Protein 4S14 (pdb70)

Secondary structure (DSSP, 8-state):
--S-HHHHHHHHHHHHHHHHHT-SS-HHHHHHGGG-BPPHHHHHHHHTS-HHHHHHHHHHHHHHHHHHHHHHHHHSTTTTTS-HHHHHHHHHHHHHHHHHHHGGGSEETTTTEEEETTEEE-GGGGGGGS-HHHHHHHHHHHHHHHHT---HHHHHHHHHHHH--TTSTT-SSHHHHHHHHHHHHHHHHHHHHHTT-TTHHHHSPPHHHHHHHHHHHHHHHHHHHHHSHHHHHHTS-HHHHHHH-/-HHHHHHT-

CATH classification: 1.10.565.10

B-factor: mean 73.67, std 24.02, range [30.06, 193.32]

Solvent-accessible surface area: 12881 Å² total; per-residue (Å²): 185,227,68,56,91,100,123,29,59,116,20,5,121,28,0,7,106,8,3,119,92,4,20,69,76,129,53,105,32,6,77,152,46,95,106,53,78,22,44,149,133,62,16,36,32,23,35,188,63,33,60,127,57,0,18,60,77,26,3,80,74,40,7,85,14,0,78,86,0,5,61,0,0,60,120,5,46,28,0,70,122,8,31,100,58,0,3,38,25,0,1,84,48,0,1,9,11,0,14,3,0,21,38,13,28,18,10,15,35,133,66,146,10,15,43,20,63,39,62,1,2,19,63,92,0,17,124,12,16,42,4,56,100,7,16,36,30,22,8,86,2,0,61,51,2,22,57,28,140,34,46,59,43,3,3,0,1,17,0,0,29,16,0,0,17,4,141,23,117,56,25,122,75,91,185,82,0,78,102,23,28,122,68,1,73,61,0,3,88,53,20,0,65,108,60,156,66,99,61,4,65,98,117,36,26,99,110,25,83,7,158,52,3,21,61,36,15,47,89,55,6,80,76,2,63,138,101,39,66,116,31,14,121,87,31,7,16,86,6,5,80,50,13,15,82,112,53,4,75,130,58,17,60,74

Nearest PDB structures (foldseek):
  7kxf-assembly1_A  TM=9.986E-01  e=8.357E-31  Homo sapiens
  4ymq-assembly1_A  TM=9.980E-01  e=1.045E-30  Homo sapiens
  5ntw-assembly3_C  TM=9.956E-01  e=1.785E-30  Homo sapiens
  6g07-assembly3_C  TM=9.947E-01  e=1.493E-30  Homo sapiens
  8gxp-assembly1_A  TM=9.911E-01  e=1.493E-30  Homo sapiens

GO terms:
  GO:1990837 sequence-specific double-stranded DNA binding (F, IDA)
  GO:0000978 RNA polymerase II cis-regulatory region sequence-specific DNA binding (F, IDA)
  GO:0001227 DNA-binding transcription repressor activity, RNA polymerase II-specific (F, IDA)
  GO:0000122 negative regulation of transcription by RNA polymerase II (P, IDA)
  GO:0098531 ligand-modulated transcription factor activity (F, IDA)
  GO:0008142 oxysterol binding (F, IDA)
  GO:0005634 nucleus (C, IDA)
  GO:0036315 cellular response to sterol (P, IDA)
  GO:0005634 nucleus (C, EXP)
  GO:0005515 protein binding (F, IPI)
  GO:0004879 nuclear receptor activity (F, TAS)
  GO:0005654 nucleoplasm (C, TAS)
  GO:0016604 nuclear body (C, IDA)

InterPro domains:
  IPR000536 Nuclear hormone receptor, ligand-binding domain [PF00104] (321-486)
  IPR000536 Nuclear hormone receptor, ligand-binding domain [PS51843] (269-508)
  IPR000536 Nuclear hormone receptor, ligand-binding domain [SM00430] (322-476)
  IPR001628 Zinc finger, nuclear hormone receptor-type [PF00105] (30-98)
  IPR001628 Zinc finger, nuclear hormone receptor-type [PR00047] (31-47)
  IPR001628 Zinc finger, nuclear hormone receptor-type [PR00047] (47-62)
  IPR001628 Zinc finger, nuclear hormone receptor-type [PR00047] (80-88)
  IPR001628 Zinc finger, nuclear hormone receptor-type [PR00047] (88-96)
  IPR001628 Zinc finger, nuclear hormone receptor-type [PS00031] (31-57)
  IPR001628 Zinc finger, nuclear hormone receptor-type [PS51030] (28-103)
  IPR001628 Zinc finger, nuclear hormone receptor-type [SM00399] (28-99)
  IPR001723 Nuclear hormone receptor [PR00398] (92-102)
  IPR001723 Nuclear hormone receptor [PR00398] (323-344)
  IPR001723 Nuclear hormone receptor [PR00398] (344-360)
  IPR001723 Nuclear hormone receptor [PR00398] (410-425)
  IPR001723 Nuclear hormone receptor [PR00398] (464-481)
  IPR003079 Nuclear receptor ROR [PR01293] (255-276)
  IPR003079 Nuclear receptor ROR [PR01293] (279-292)
  IPR003079 Nuclear receptor ROR [PR01293] (300-317)
  IPR003079 Nuclear receptor ROR [PR01293] (375-392)

Radius of gyration: 18.63 Å; Cα contacts (8 Å, |Δi|>4): 263; chains: 2; bounding box: 53×48×39 Å

Structure (mmCIF, N/CA/C/O backbone):
data_4S14
#
_entry.id   4S14
#
_cell.length_a   158.179
_cell.length_b   158.179
_cell.length_c   129.801
_cell.angle_alpha   90.00
_cell.angle_beta   90.00
_cell.angle_gamma   120.00
#
_symmetry.space_group_name_H-M   'P 63 2 2'
#
loop_
_entity.id
_entity.type
_entity.pdbx_description
1 polymer 'Nuclear receptor ROR-gamma'
2 polymer 'Nuclear receptor-interacting protein 1'
3 non-polymer '(3beta,4alpha,5beta,14beta)-3-hydroxy-4-methylcholesta-8,24-diene-4-carboxylic acid'
#
loop_
_atom_site.group_PDB
_atom_site.id
_atom_site.type_symbol
_atom_site.label_atom_id
_atom_site.label_alt_id
_atom_site.label_comp_id
_atom_site.label_asym_id
_atom_site.label_entity_id
_atom_site.label_seq_id
_atom_site.pdbx_PDB_ins_code
_atom_site.Cartn_x
_atom_site.Cartn_y
_atom_site.Cartn_z
_atom_site.occupancy
_atom_site.B_iso_or_equiv
_atom_site.auth_seq_id
_atom_site.auth_comp_id
_atom_site.auth_asym_id
_atom_site.auth_atom_id
_atom_site.pdbx_PDB_model_num
ATOM 1 N N . PRO A 1 4 ? 78.953 -31.400 -30.025 1.00 118.44 263 PRO A N 1
ATOM 2 C CA . PRO A 1 4 ? 78.519 -31.409 -28.625 1.00 109.98 263 PRO A CA 1
ATOM 3 C C . PRO A 1 4 ? 79.084 -30.240 -27.824 1.00 103.52 263 PRO A C 1
ATOM 4 O O . PRO A 1 4 ? 80.236 -29.845 -28.013 1.00 61.38 263 PRO A O 1
ATOM 8 N N . TYR A 1 5 ? 78.258 -29.693 -26.938 1.00 128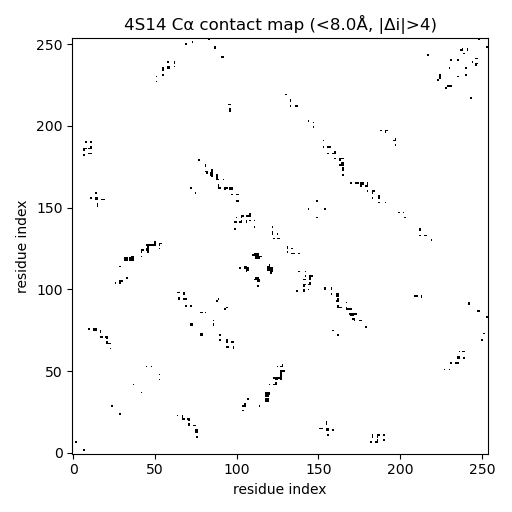.52 264 TYR A N 1
ATOM 9 C CA . TYR A 1 5 ? 78.659 -28.600 -26.065 1.00 129.66 264 TYR A CA 1
ATOM 10 C C . TYR A 1 5 ? 78.220 -28.951 -24.651 1.00 118.01 264 TYR A C 1
ATOM 11 O O . TYR A 1 5 ? 78.863 -28.576 -23.669 1.00 119.45 264 TYR A O 1
ATOM 20 N N . ALA A 1 6 ? 77.110 -29.675 -24.560 1.00 100.33 265 ALA A N 1
ATOM 21 C CA . ALA A 1 6 ? 76.644 -30.209 -23.289 1.00 98.15 265 ALA A CA 1
ATOM 22 C C . ALA A 1 6 ? 77.573 -31.333 -22.858 1.00 91.83 265 ALA A C 1
ATOM 23 O O . ALA A 1 6 ? 78.152 -32.025 -23.697 1.00 87.35 265 ALA A O 1
ATOM 25 N N . SER A 1 7 ? 77.716 -31.516 -21.551 1.00 74.58 266 SER A N 1
ATOM 26 C CA . SER A 1 7 ? 78.584 -32.564 -21.032 1.00 65.39 266 SER A CA 1
ATOM 27 C C . SER A 1 7 ? 77.971 -33.941 -21.232 1.00 37.59 266 SER A C 1
ATOM 28 O O . SER A 1 7 ? 76.981 -34.284 -20.587 1.00 65.63 266 SER A O 1
ATOM 31 N N . LEU A 1 8 ? 78.568 -34.724 -22.127 1.00 98.94 267 LEU A N 1
ATOM 32 C CA . LEU A 1 8 ? 78.110 -36.085 -22.390 1.00 35.98 267 LEU A CA 1
ATOM 33 C C . LEU A 1 8 ? 78.120 -36.925 -21.122 1.00 42.41 267 LEU A C 1
ATOM 34 O O . LEU A 1 8 ? 77.202 -37.706 -20.879 1.00 56.69 267 LEU A O 1
ATOM 39 N N . THR A 1 9 ? 79.163 -36.759 -20.317 1.00 52.30 268 THR A N 1
ATOM 40 C CA . THR A 1 9 ? 79.289 -37.504 -19.074 1.00 40.17 268 THR A CA 1
ATOM 41 C C . THR A 1 9 ? 78.130 -37.184 -18.139 1.00 40.20 268 THR A C 1
ATOM 42 O O . THR A 1 9 ? 77.650 -38.056 -17.419 1.00 63.16 268 THR A O 1
ATOM 46 N N . GLU A 1 10 ? 77.684 -35.931 -18.160 1.00 51.95 269 GLU A N 1
ATOM 47 C CA . GLU A 1 10 ? 76.568 -35.501 -17.325 1.00 55.81 269 GLU A CA 1
ATOM 48 C C . GLU A 1 10 ? 75.235 -36.062 -17.806 1.00 45.13 269 GLU A C 1
ATOM 49 O O . GLU A 1 10 ? 74.366 -36.386 -16.999 1.00 53.58 269 GLU A O 1
ATOM 55 N N . ILE A 1 11 ? 75.068 -36.169 -19.120 1.00 43.41 270 ILE A N 1
ATOM 56 C CA . ILE A 1 11 ? 73.794 -36.614 -19.677 1.00 48.15 270 ILE A CA 1
ATOM 57 C C . ILE A 1 11 ? 73.638 -38.136 -19.634 1.00 63.08 270 ILE A C 1
ATOM 58 O O . ILE A 1 11 ? 72.533 -38.637 -19.424 1.00 57.34 270 ILE A O 1
ATOM 63 N N . GLU A 1 12 ? 74.736 -38.869 -19.814 1.00 35.58 271 GLU A N 1
ATOM 64 C CA . GLU A 1 12 ? 74.679 -40.325 -19.718 1.00 44.48 271 GLU A CA 1
ATOM 65 C C . GLU A 1 12 ? 74.790 -40.766 -18.259 1.00 48.35 271 GLU A C 1
ATOM 66 O O . GLU A 1 12 ? 74.704 -41.953 -17.948 1.00 54.62 271 GLU A O 1
ATOM 72 N N . HIS A 1 13 ? 74.978 -39.795 -17.370 1.00 54.76 272 HIS A N 1
ATOM 73 C CA . HIS A 1 13 ? 74.863 -40.030 -15.939 1.00 65.18 272 HIS A CA 1
ATOM 74 C C . HIS A 1 13 ? 73.384 -39.995 -15.588 1.00 62.36 272 HIS A C 1
ATOM 75 O O . HIS A 1 13 ? 72.891 -40.852 -14.857 1.00 70.07 272 HIS A O 1
ATOM 82 N N . LEU A 1 14 ? 72.685 -38.993 -16.114 1.00 54.50 273 LEU A N 1
ATOM 83 C CA . LEU A 1 14 ? 71.254 -38.840 -15.873 1.00 53.32 273 LEU A CA 1
ATOM 84 C C . LEU A 1 14 ? 70.481 -40.054 -16.371 1.00 54.43 273 LEU A C 1
ATOM 85 O O . LEU A 1 14 ? 69.585 -40.550 -15.687 1.00 36.58 273 LEU A O 1
ATOM 90 N N . VAL A 1 15 ? 70.837 -40.526 -17.563 1.00 42.79 274 VAL A N 1
ATOM 91 C CA . VAL A 1 15 ? 70.219 -41.711 -18.145 1.00 37.70 274 VAL A CA 1
ATOM 92 C C . VAL A 1 15 ? 70.321 -42.899 -17.193 1.00 43.37 274 VAL A C 1
ATOM 93 O O . VAL A 1 15 ? 69.363 -43.652 -17.020 1.00 51.92 274 VAL A O 1
ATOM 97 N N . GLN A 1 16 ? 71.482 -43.048 -16.564 1.00 38.37 275 GLN A N 1
ATOM 98 C CA . GLN A 1 16 ? 71.702 -44.125 -15.607 1.00 52.77 275 GLN A CA 1
ATOM 99 C C . GLN A 1 16 ? 70.932 -43.885 -14.313 1.00 51.54 275 GLN A C 1
ATOM 100 O O . GLN A 1 16 ? 70.375 -44.816 -13.735 1.00 42.20 275 GLN A O 1
ATOM 106 N N . SER A 1 17 ? 70.910 -42.633 -13.864 1.00 39.50 276 SER A N 1
ATOM 107 C CA . SER A 1 17 ? 70.221 -42.262 -12.631 1.00 51.59 276 SER A CA 1
ATOM 108 C C . SER A 1 17 ? 68.723 -42.540 -12.719 1.00 55.03 276 SER A C 1
ATOM 109 O O . SER A 1 17 ? 68.129 -43.105 -11.801 1.00 66.39 276 SER A O 1
ATOM 112 N N . VAL A 1 18 ? 68.122 -42.144 -13.836 1.00 47.10 277 VAL A N 1
ATOM 113 C CA . VAL A 1 18 ? 66.695 -42.345 -14.052 1.00 50.25 277 VAL A CA 1
ATOM 114 C C . VAL A 1 18 ? 66.358 -43.826 -14.144 1.00 48.27 277 VAL A C 1
ATOM 115 O O . VAL A 1 18 ? 65.426 -44.299 -13.496 1.00 56.95 277 VAL A O 1
ATOM 119 N N . CYS A 1 19 ? 67.125 -44.554 -14.949 1.00 36.69 278 CYS A N 1
ATOM 120 C CA . CYS A 1 19 ? 66.898 -45.982 -15.128 1.00 61.38 278 CYS A CA 1
ATOM 121 C C . CYS A 1 19 ? 67.037 -46.754 -13.822 1.00 49.28 278 CYS A C 1
ATOM 122 O O . CYS A 1 19 ? 66.352 -47.752 -13.615 1.00 52.17 278 CYS A O 1
ATOM 125 N N . LYS A 1 20 ? 67.916 -46.285 -12.942 1.00 46.04 279 LYS A N 1
ATOM 126 C CA . LYS A 1 20 ? 68.122 -46.930 -11.650 1.00 44.51 279 LYS A CA 1
ATOM 127 C C . LYS A 1 20 ? 66.952 -46.641 -10.714 1.00 53.55 279 LYS A C 1
ATOM 128 O O . LYS A 1 20 ? 66.426 -47.548 -10.071 1.00 52.20 279 LYS A O 1
ATOM 134 N N . SER A 1 21 ? 66.548 -45.375 -10.652 1.00 59.69 280 SER A N 1
ATOM 135 C CA . SER A 1 21 ? 65.449 -44.956 -9.789 1.00 58.72 280 SER A CA 1
ATOM 136 C C . SER A 1 21 ? 64.153 -45.674 -10.144 1.00 52.25 280 SER A C 1
ATOM 137 O O . SER A 1 21 ? 63.320 -45.931 -9.279 1.00 76.06 280 SER A O 1
ATOM 140 N N . TYR A 1 22 ? 63.988 -45.998 -11.420 1.00 47.80 281 TYR A N 1
ATOM 141 C CA . TYR A 1 22 ? 62.839 -46.776 -11.854 1.00 49.63 281 TYR A CA 1
ATOM 142 C C . TYR A 1 22 ? 63.030 -48.242 -11.502 1.00 50.66 281 TYR A C 1
ATOM 143 O O . TYR A 1 22 ? 62.106 -48.903 -11.033 1.00 58.51 281 TYR A O 1
ATOM 152 N N . ARG A 1 23 ? 64.239 -48.737 -11.745 1.00 61.28 282 ARG A N 1
ATOM 153 C CA . ARG A 1 23 ? 64.589 -50.131 -11.503 1.00 63.64 282 ARG A CA 1
ATOM 154 C C . ARG A 1 23 ? 64.321 -50.523 -10.051 1.00 72.53 282 ARG A C 1
ATOM 155 O O . ARG A 1 23 ? 63.934 -51.657 -9.763 1.00 54.99 282 ARG A O 1
ATOM 163 N N . GLU A 1 24 ? 64.514 -49.568 -9.146 1.00 74.69 283 GLU A N 1
ATOM 164 C CA . GLU A 1 24 ? 64.312 -49.799 -7.722 1.00 66.40 283 GLU A CA 1
ATOM 165 C C . GLU A 1 24 ? 62.838 -49.688 -7.344 1.00 66.40 283 GLU A C 1
ATOM 166 O O . GLU A 1 24 ? 62.382 -50.327 -6.398 1.00 84.03 283 GLU A O 1
ATOM 172 N N . THR A 1 25 ? 62.098 -48.872 -8.088 1.00 55.43 284 THR A N 1
ATOM 173 C CA . THR A 1 25 ? 60.681 -48.663 -7.812 1.00 57.80 284 THR A CA 1
ATOM 174 C C . THR A 1 25 ? 59.809 -49.208 -8.937 1.00 61.45 284 THR A C 1
ATOM 175 O O . THR A 1 25 ? 58.784 -48.618 -9.275 1.00 61.11 284 THR A O 1
ATOM 179 N N . CYS A 1 26 ? 60.217 -50.337 -9.508 1.00 64.75 285 CYS A N 1
ATOM 180 C CA . CYS A 1 26 ? 59.503 -50.927 -10.634 1.00 55.45 285 CYS A CA 1
ATOM 181 C C . CYS A 1 26 ? 58.322 -51.774 -10.182 1.00 64.68 285 CYS A C 1
ATOM 182 O O . CYS A 1 26 ? 57.672 -52.419 -11.005 1.00 80.34 285 CYS A O 1
ATOM 185 N N . GLN A 1 27 ? 58.055 -51.766 -8.877 1.00 70.33 286 GLN A N 1
ATOM 186 C CA . GLN A 1 27 ? 57.000 -52.585 -8.278 1.00 63.39 286 GLN A CA 1
ATOM 187 C C . GLN A 1 27 ? 57.197 -54.066 -8.595 1.00 57.97 286 GLN A C 1
ATOM 188 O O . GLN A 1 27 ? 57.852 -54.786 -7.839 1.00 68.25 286 GLN A O 1
ATOM 194 N N . LEU A 1 28 ? 56.635 -54.517 -9.711 1.00 61.21 287 LEU A N 1
ATOM 195 C CA . LEU A 1 28 ? 56.851 -55.885 -10.163 1.00 70.95 287 LEU A CA 1
ATOM 196 C C . LEU A 1 28 ? 58.058 -55.967 -11.085 1.00 76.76 287 LEU A C 1
ATOM 197 O O . LEU A 1 28 ? 58.210 -55.149 -11.992 1.00 85.19 287 LEU A O 1
ATOM 202 N N . ARG A 1 29 ? 58.916 -56.956 -10.853 1.00 78.22 288 ARG A N 1
ATOM 203 C CA . ARG A 1 29 ? 60.035 -57.201 -11.753 1.00 84.18 288 ARG A CA 1
ATOM 204 C C . ARG A 1 29 ? 59.491 -57.848 -13.023 1.00 71.99 288 ARG A C 1
ATOM 205 O O . ARG A 1 29 ? 58.577 -58.670 -12.960 1.00 71.67 288 ARG A O 1
ATOM 213 N N . LEU A 1 30 ? 60.045 -57.472 -14.172 1.00 60.92 289 LEU A N 1
ATOM 214 C CA . LEU A 1 30 ? 59.451 -57.833 -15.459 1.00 52.18 289 LEU A CA 1
ATOM 215 C C . LEU A 1 30 ? 59.428 -59.332 -15.761 1.00 61.54 289 LEU A C 1
ATOM 216 O O . LEU A 1 30 ? 58.426 -59.844 -16.263 1.00 68.93 289 LEU A O 1
ATOM 221 N N . GLU A 1 31 ? 60.521 -60.031 -15.464 1.00 62.32 290 GLU A N 1
ATOM 222 C CA . GLU A 1 31 ? 60.601 -61.463 -15.744 1.00 80.03 290 GLU A CA 1
ATOM 223 C C . GLU A 1 31 ? 59.490 -62.225 -15.026 1.00 91.18 290 GLU A C 1
ATOM 224 O O . GLU A 1 31 ? 58.980 -63.224 -15.535 1.00 83.42 290 GLU A O 1
ATOM 230 N N . ASP A 1 32 ? 59.116 -61.740 -13.846 1.00 100.05 291 ASP A N 1
ATOM 231 C CA . ASP A 1 32 ? 58.035 -62.340 -13.077 1.00 93.14 291 ASP A CA 1
ATOM 232 C C . ASP A 1 32 ? 56.689 -61.983 -13.700 1.00 70.84 291 ASP A C 1
ATOM 233 O O . ASP A 1 32 ? 55.756 -62.785 -13.686 1.00 66.09 291 ASP A O 1
ATOM 238 N N . LEU A 1 33 ? 56.600 -60.774 -14.248 1.00 55.96 292 LEU A N 1
ATOM 239 C CA . LEU A 1 33 ? 55.382 -60.314 -14.908 1.00 62.79 292 LEU A CA 1
ATOM 240 C C . LEU A 1 33 ? 55.124 -61.078 -16.202 1.00 68.64 292 LEU A C 1
ATOM 241 O O . LEU A 1 33 ? 53.982 -61.207 -16.638 1.00 70.85 292 LEU A O 1
ATOM 246 N N . LEU A 1 34 ? 56.192 -61.587 -16.808 1.00 70.78 293 LEU A N 1
ATOM 247 C CA . LEU A 1 34 ? 56.095 -62.274 -18.090 1.00 73.44 293 LEU A CA 1
ATOM 248 C C . LEU A 1 34 ? 55.782 -63.759 -17.942 1.00 87.54 293 LEU A C 1
ATOM 249 O O . LEU A 1 34 ? 54.946 -64.296 -18.665 1.00 95.27 293 LEU A O 1
ATOM 254 N N . ARG A 1 35 ? 56.457 -64.418 -17.005 1.00 91.62 294 ARG A N 1
ATOM 255 C CA . ARG A 1 35 ? 56.302 -65.858 -16.818 1.00 98.59 294 ARG A CA 1
ATOM 256 C C . ARG A 1 35 ? 54.894 -66.245 -16.374 1.00 94.61 294 ARG A C 1
ATOM 257 O O . ARG A 1 35 ? 54.484 -67.397 -16.524 1.00 95.83 294 ARG A O 1
ATOM 265 N N . GLN A 1 36 ? 54.156 -65.282 -15.831 1.00 76.40 295 GLN A N 1
ATOM 266 C CA . GLN A 1 36 ? 52.804 -65.543 -15.357 1.00 87.96 295 GLN A CA 1
ATOM 267 C C . GLN A 1 36 ? 51.754 -65.220 -16.418 1.00 80.69 295 GLN A C 1
ATOM 268 O O . GLN A 1 36 ? 50.562 -65.159 -16.119 1.00 71.70 295 GLN A O 1
ATOM 274 N N . ARG A 1 37 ? 52.198 -65.021 -17.656 1.00 83.63 296 ARG A N 1
ATOM 275 C CA . ARG A 1 37 ? 51.286 -64.726 -18.760 1.00 80.79 296 ARG A CA 1
ATOM 276 C C . ARG A 1 37 ? 50.487 -65.953 -19.189 1.00 83.90 296 ARG A C 1
ATOM 277 O O . ARG A 1 37 ? 49.548 -65.849 -19.975 1.00 75.97 296 ARG A O 1
ATOM 285 N N . SER A 1 38 ? 50.868 -67.114 -18.666 1.00 82.32 297 SER A N 1
ATOM 286 C CA . SER A 1 38 ? 50.127 -68.346 -18.906 1.00 89.96 297 SER A CA 1
ATOM 287 C C . SER A 1 38 ? 49.291 -68.694 -17.680 1.00 95.90 297 SER A C 1
ATOM 288 O O . SER A 1 38 ? 48.930 -69.852 -17.462 1.00 95.16 297 SER A O 1
ATOM 291 N N . ASN A 1 39 ? 48.985 -67.672 -16.887 1.00 91.12 298 ASN A N 1
ATOM 292 C CA . ASN A 1 39 ? 48.224 -67.833 -15.656 1.00 85.79 298 ASN A CA 1
ATOM 293 C C . ASN A 1 39 ? 46.958 -66.980 -15.712 1.00 84.14 298 ASN A C 1
ATOM 294 O O . ASN A 1 39 ? 46.906 -65.889 -15.145 1.00 72.59 298 ASN A O 1
ATOM 299 N N . ILE A 1 40 ? 45.935 -67.492 -16.392 1.00 80.21 299 ILE A N 1
ATOM 300 C CA . ILE A 1 40 ? 44.749 -66.702 -16.715 1.00 70.99 299 ILE A CA 1
ATOM 301 C C . ILE A 1 40 ? 43.569 -67.005 -15.796 1.00 87.36 299 ILE A C 1
ATOM 302 O O . ILE A 1 40 ? 43.474 -68.099 -15.240 1.00 103.38 299 ILE A O 1
ATOM 307 N N . PHE A 1 41 ? 42.673 -66.034 -15.643 1.00 84.04 300 PHE A N 1
ATOM 308 C CA . PHE A 1 41 ? 41.439 -66.244 -14.899 1.00 81.52 300 PHE A CA 1
ATOM 309 C C . PHE A 1 41 ? 40.509 -67.159 -15.679 1.00 91.78 300 PHE A C 1
ATOM 310 O O . PHE A 1 41 ? 40.255 -66.930 -16.861 1.00 69.58 300 PHE A O 1
ATOM 318 N N . SER A 1 42 ? 40.002 -68.194 -15.016 1.00 99.40 301 SER A N 1
ATOM 319 C CA . SER A 1 42 ? 39.076 -69.124 -15.651 1.00 93.52 301 SER A CA 1
ATOM 320 C C . SER A 1 42 ? 37.755 -68.428 -15.943 1.00 95.63 301 SER A C 1
ATOM 321 O O . SER A 1 42 ? 37.470 -67.368 -15.386 1.00 72.87 301 SER A O 1
ATOM 324 N N . ARG A 1 43 ? 36.958 -69.024 -16.825 1.00 100.64 302 ARG A N 1
ATOM 325 C CA . ARG A 1 43 ? 35.651 -68.483 -17.176 1.00 99.79 302 ARG A CA 1
ATOM 326 C C . ARG A 1 43 ? 34.781 -68.324 -15.930 1.00 97.15 302 ARG A C 1
ATOM 327 O O . ARG A 1 43 ? 33.992 -67.384 -15.825 1.00 87.79 302 ARG A O 1
ATOM 335 N N . GLU A 1 44 ? 34.950 -69.239 -14.979 1.00 101.32 303 GLU A N 1
ATOM 336 C CA . GLU A 1 44 ? 34.217 -69.184 -13.720 1.00 97.79 303 GLU A CA 1
ATOM 337 C C . GLU A 1 44 ? 34.661 -67.992 -12.874 1.00 89.96 303 GLU A C 1
ATOM 338 O O . GLU A 1 44 ? 33.829 -67.229 -12.384 1.00 95.91 303 GLU A O 1
ATOM 344 N N . GLU A 1 45 ? 35.974 -67.844 -12.710 1.00 91.74 304 GLU A N 1
ATOM 345 C CA . GLU A 1 45 ? 36.550 -66.769 -11.904 1.00 97.49 304 GLU A CA 1
ATOM 346 C C . GLU A 1 45 ? 36.112 -65.386 -12.377 1.00 93.13 304 GLU A C 1
ATOM 347 O O . GLU A 1 45 ? 35.759 -64.529 -11.568 1.00 81.23 304 GLU A O 1
ATOM 353 N N . VAL A 1 46 ? 36.142 -65.181 -13.691 1.00 91.88 305 VAL A N 1
ATOM 354 C CA . VAL A 1 46 ? 35.772 -63.900 -14.288 1.00 87.57 305 VAL A CA 1
ATOM 355 C C . VAL A 1 46 ? 34.358 -63.482 -13.896 1.00 86.24 305 VAL A C 1
ATOM 356 O O . VAL A 1 46 ? 34.128 -62.337 -13.505 1.00 74.86 305 VAL A O 1
ATOM 360 N N . THR A 1 47 ? 33.420 -64.420 -13.993 1.00 94.10 306 THR A N 1
ATOM 361 C CA . THR A 1 47 ? 32.031 -64.161 -13.631 1.00 99.42 306 THR A CA 1
ATOM 362 C C . THR A 1 47 ? 31.928 -63.707 -12.180 1.00 95.89 306 THR A C 1
ATOM 363 O O . THR A 1 47 ? 31.121 -62.838 -11.849 1.00 90.33 306 THR A O 1
ATOM 367 N N . GLY A 1 48 ? 32.756 -64.295 -11.321 1.00 91.22 307 GLY A N 1
ATOM 368 C CA . GLY A 1 48 ? 32.793 -63.925 -9.919 1.00 94.68 307 GLY A CA 1
ATOM 369 C C . GLY A 1 48 ? 33.135 -62.461 -9.724 1.00 95.86 307 GLY A C 1
ATOM 370 O O . GLY A 1 48 ? 32.617 -61.811 -8.817 1.00 98.11 307 GLY A O 1
ATOM 371 N N . TYR A 1 49 ? 34.004 -61.941 -10.585 1.00 67.47 308 TYR A N 1
ATOM 372 C CA . TYR A 1 49 ? 34.414 -60.546 -10.504 1.00 88.93 308 TYR A CA 1
ATOM 373 C C . TYR A 1 49 ? 33.303 -59.598 -10.939 1.00 96.90 308 TYR A C 1
ATOM 374 O O . TYR A 1 49 ? 33.041 -58.597 -10.275 1.00 113.10 308 TYR A O 1
ATOM 383 N N . GLN A 1 50 ? 32.654 -59.914 -12.056 1.00 77.29 309 GLN A N 1
ATOM 384 C CA . GLN A 1 50 ? 31.654 -59.016 -12.629 1.00 72.84 309 GLN A CA 1
ATOM 385 C C . GLN A 1 50 ? 30.304 -59.069 -11.919 1.00 78.69 309 GLN A C 1
ATOM 386 O O . GLN A 1 50 ? 29.423 -58.257 -12.201 1.00 71.57 309 GLN A O 1
ATOM 392 N N . ARG A 1 51 ? 30.142 -60.018 -11.001 1.00 82.23 310 ARG A N 1
ATOM 393 C CA . ARG A 1 51 ? 28.940 -60.056 -10.175 1.00 84.33 310 ARG A CA 1
ATOM 394 C C . ARG A 1 51 ? 29.226 -59.550 -8.767 1.00 78.87 310 ARG A C 1
ATOM 395 O O . ARG A 1 51 ? 28.386 -59.665 -7.874 1.00 73.48 310 ARG A O 1
ATOM 403 N N . LYS A 1 52 ? 30.420 -58.995 -8.574 1.00 85.62 311 LYS A N 1
ATOM 404 C CA . LYS A 1 52 ? 30.723 -58.268 -7.350 1.00 92.31 311 LYS A CA 1
ATOM 405 C C . LYS A 1 52 ? 29.991 -56.937 -7.408 1.00 105.45 311 LYS A C 1
ATOM 406 O O . LYS A 1 52 ? 29.540 -56.516 -8.475 1.00 69.25 311 LYS A O 1
ATOM 412 N N . SER A 1 53 ? 29.867 -56.275 -6.265 1.00 121.42 312 SER A N 1
ATOM 413 C CA . SER A 1 53 ? 29.147 -55.009 -6.203 1.00 69.21 312 SER A CA 1
ATOM 414 C C . SER A 1 53 ? 30.040 -53.845 -6.608 1.00 73.96 312 SER A C 1
ATOM 415 O O . SER A 1 53 ? 31.252 -53.878 -6.386 1.00 75.14 312 SER A O 1
ATOM 418 N N . MET A 1 54 ? 29.430 -52.822 -7.202 1.00 76.60 313 MET A N 1
ATOM 419 C CA . MET A 1 54 ? 30.148 -51.646 -7.683 1.00 66.39 313 MET A CA 1
ATOM 420 C C . MET A 1 54 ? 30.984 -51.000 -6.583 1.00 78.80 313 MET A C 1
ATOM 421 O O . MET A 1 54 ? 32.096 -50.532 -6.829 1.00 63.16 313 MET A O 1
ATOM 426 N N . TRP A 1 55 ? 30.448 -50.993 -5.368 1.00 78.03 314 TRP A N 1
ATOM 427 C CA . TRP A 1 55 ? 31.143 -50.387 -4.241 1.00 87.66 314 TRP A CA 1
ATOM 428 C C . TRP A 1 55 ? 32.239 -51.284 -3.675 1.00 94.44 314 TRP A C 1
ATOM 429 O O . TRP A 1 55 ? 33.007 -50.860 -2.812 1.00 95.98 314 TRP A O 1
ATOM 440 N N . GLU A 1 56 ? 32.305 -52.521 -4.156 1.00 64.03 315 GLU A N 1
ATOM 441 C CA . GLU A 1 56 ? 33.419 -53.395 -3.817 1.00 74.60 315 GLU A CA 1
ATOM 442 C C . GLU A 1 56 ? 34.504 -53.256 -4.874 1.00 68.00 315 GLU A C 1
ATOM 443 O O . GLU A 1 56 ? 35.667 -53.027 -4.549 1.00 59.55 315 GLU A O 1
ATOM 449 N N . MET A 1 57 ? 34.112 -53.389 -6.138 1.00 68.60 316 MET A N 1
ATOM 450 C CA . MET A 1 57 ? 35.057 -53.282 -7.244 1.00 66.25 316 MET A CA 1
ATOM 451 C C . MET A 1 57 ? 35.729 -51.914 -7.306 1.00 71.51 316 MET A C 1
ATOM 452 O O . MET A 1 57 ? 36.860 -51.798 -7.769 1.00 75.77 316 MET A O 1
ATOM 457 N N . TRP A 1 58 ? 35.037 -50.882 -6.838 1.00 58.82 317 TRP A N 1
ATOM 458 C CA . TRP A 1 58 ? 35.646 -49.564 -6.745 1.00 73.07 317 TRP A CA 1
ATOM 459 C C . TRP A 1 58 ? 36.619 -49.515 -5.575 1.00 73.28 317 TRP A C 1
ATOM 460 O O . TRP A 1 58 ? 37.764 -49.102 -5.735 1.00 55.64 317 TRP A O 1
ATOM 471 N N . GLU A 1 59 ? 36.161 -49.948 -4.404 1.00 75.81 318 GLU A N 1
ATOM 472 C CA . GLU A 1 59 ? 37.007 -49.992 -3.214 1.00 66.66 318 GLU A CA 1
ATOM 473 C C . GLU A 1 59 ? 38.204 -50.912 -3.430 1.00 82.92 318 GLU A C 1
ATOM 474 O O . GLU A 1 59 ? 39.300 -50.647 -2.935 1.00 97.97 318 GLU A O 1
ATOM 480 N N . ARG A 1 60 ? 37.989 -51.989 -4.179 1.00 56.74 319 ARG A N 1
ATOM 481 C CA . ARG A 1 60 ? 39.048 -52.944 -4.473 1.00 69.83 319 ARG A CA 1
ATOM 482 C C . ARG A 1 60 ? 40.125 -52.288 -5.327 1.00 63.29 319 ARG A C 1
ATOM 483 O O . ARG A 1 60 ? 41.288 -52.225 -4.932 1.00 71.03 319 ARG A O 1
ATOM 491 N N . CYS A 1 61 ? 39.723 -51.792 -6.494 1.00 56.07 320 CYS A N 1
ATOM 492 C CA . CYS A 1 61 ? 40.650 -51.179 -7.437 1.00 59.00 320 CYS A CA 1
ATOM 493 C C . CYS A 1 6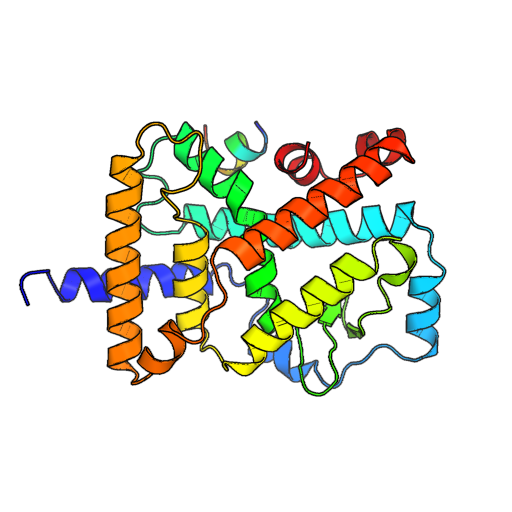1 ? 41.322 -49.929 -6.876 1.00 65.90 320 CYS A C 1
ATOM 494 O O . CYS A 1 61 ? 42.499 -49.686 -7.136 1.00 70.62 320 CYS A O 1
ATOM 497 N N . ALA A 1 62 ? 40.578 -49.141 -6.106 1.00 60.29 321 ALA A N 1
ATOM 498 C CA . ALA A 1 62 ? 41.117 -47.912 -5.530 1.00 54.95 321 ALA A CA 1
ATOM 499 C C . ALA A 1 62 ? 42.264 -48.200 -4.569 1.00 60.79 321 ALA A C 1
ATOM 500 O O . ALA A 1 62 ? 43.112 -47.340 -4.334 1.00 64.39 321 ALA A O 1
ATOM 502 N N . HIS A 1 63 ? 42.277 -49.404 -4.007 1.00 62.86 322 HIS A N 1
ATOM 503 C CA . HIS A 1 63 ? 43.378 -49.828 -3.153 1.00 72.41 322 HIS A CA 1
ATOM 504 C C . HIS A 1 63 ? 44.542 -50.319 -4.003 1.00 61.30 322 HIS A C 1
ATOM 505 O O . HIS A 1 63 ? 45.695 -49.995 -3.728 1.00 67.53 322 HIS A O 1
ATOM 512 N N . HIS A 1 64 ? 44.235 -51.101 -5.034 1.00 62.60 323 HIS A N 1
ATOM 513 C CA . HIS A 1 64 ? 45.259 -51.604 -5.942 1.00 66.43 323 HIS A CA 1
ATOM 514 C C . HIS A 1 64 ? 45.933 -50.458 -6.686 1.00 68.42 323 HIS A C 1
ATOM 515 O O . HIS A 1 64 ? 47.122 -50.518 -6.990 1.00 76.19 323 HIS A O 1
ATOM 522 N N . LEU A 1 65 ? 45.160 -49.418 -6.982 1.00 60.70 324 LEU A N 1
ATOM 523 C CA . LEU A 1 65 ? 45.687 -48.253 -7.682 1.00 54.19 324 LEU A CA 1
ATOM 524 C C . LEU A 1 65 ? 46.635 -47.484 -6.770 1.00 57.45 324 LEU A C 1
ATOM 525 O O . LEU A 1 65 ? 47.747 -47.137 -7.164 1.00 59.10 324 LEU A O 1
ATOM 530 N N . THR A 1 66 ? 46.191 -47.238 -5.542 1.00 60.64 325 THR A N 1
ATOM 531 C CA . THR A 1 66 ? 46.990 -46.513 -4.562 1.00 60.52 325 THR A CA 1
ATOM 532 C C . THR A 1 66 ? 48.253 -47.296 -4.201 1.00 62.82 325 THR A C 1
ATOM 533 O O . THR A 1 66 ? 49.253 -46.716 -3.778 1.00 68.83 325 THR A O 1
ATOM 537 N N . GLU A 1 67 ? 48.203 -48.613 -4.379 1.00 63.24 326 GLU A N 1
ATOM 538 C CA . GLU A 1 67 ? 49.379 -49.455 -4.202 1.00 56.61 326 GLU A CA 1
ATOM 539 C C . GLU A 1 67 ? 50.466 -49.039 -5.183 1.00 61.20 326 GLU A C 1
ATOM 540 O O . GLU A 1 67 ? 51.606 -48.795 -4.794 1.00 49.51 326 GLU A O 1
ATOM 546 N N . ALA A 1 68 ? 50.099 -48.945 -6.457 1.00 63.38 327 ALA A N 1
ATOM 547 C CA . ALA A 1 68 ? 51.039 -48.552 -7.499 1.00 62.45 327 ALA A CA 1
ATOM 548 C C . ALA A 1 68 ? 51.468 -47.096 -7.345 1.00 52.07 327 ALA A C 1
ATOM 549 O O . ALA A 1 68 ? 52.646 -46.772 -7.486 1.00 56.74 327 ALA A O 1
ATOM 551 N N . ILE A 1 69 ? 50.502 -46.226 -7.066 1.00 48.62 328 ILE A N 1
ATOM 552 C CA . ILE A 1 69 ? 50.761 -44.798 -6.909 1.00 61.84 328 ILE A CA 1
ATOM 553 C C . ILE A 1 69 ? 51.829 -44.530 -5.845 1.00 64.04 328 ILE A C 1
ATOM 554 O O . ILE A 1 69 ? 52.654 -43.628 -5.999 1.00 56.25 328 ILE A O 1
ATOM 559 N N . GLN A 1 70 ? 51.819 -45.326 -4.779 1.00 46.41 329 GLN A N 1
ATOM 560 C CA . GLN A 1 70 ? 52.825 -45.212 -3.727 1.00 84.17 329 GLN A CA 1
ATOM 561 C C . GLN A 1 70 ? 54.229 -45.445 -4.280 1.00 74.49 329 GLN A C 1
ATOM 562 O O . GLN A 1 70 ? 55.170 -44.747 -3.910 1.00 67.98 329 GLN A O 1
ATOM 568 N N . TYR A 1 71 ? 54.362 -46.426 -5.167 1.00 45.50 330 TYR A N 1
ATOM 569 C CA . TYR A 1 71 ? 55.648 -46.723 -5.787 1.00 60.78 330 TYR A CA 1
ATOM 570 C C . TYR A 1 71 ? 56.094 -45.583 -6.698 1.00 45.40 330 TYR A C 1
ATOM 571 O O . TYR A 1 71 ? 57.281 -45.270 -6.775 1.00 48.76 330 TYR A O 1
ATOM 580 N N . VAL A 1 72 ? 55.133 -44.970 -7.383 1.00 45.97 331 VAL A N 1
ATOM 581 C CA . VAL A 1 72 ? 55.407 -43.838 -8.261 1.00 52.20 331 VAL A CA 1
ATOM 582 C C . VAL A 1 72 ? 55.960 -42.658 -7.464 1.00 62.43 331 VAL A C 1
ATOM 583 O O . VAL A 1 72 ? 56.848 -41.943 -7.930 1.00 56.10 331 VAL A O 1
ATOM 587 N N . VAL A 1 73 ? 55.436 -42.470 -6.257 1.00 59.12 332 VAL A N 1
ATOM 588 C CA . VAL A 1 73 ? 55.919 -41.422 -5.364 1.00 55.95 332 VAL A CA 1
ATOM 589 C C . VAL A 1 73 ? 57.375 -41.675 -4.980 1.00 54.10 332 VAL A C 1
ATOM 590 O O . VAL A 1 73 ? 58.183 -40.748 -4.945 1.00 46.75 332 VAL A O 1
ATOM 594 N N . GLU A 1 74 ? 57.703 -42.933 -4.702 1.00 56.36 333 GLU A N 1
ATOM 595 C CA . GLU A 1 74 ? 59.078 -43.318 -4.406 1.00 55.78 333 GLU A CA 1
ATOM 596 C C . GLU A 1 74 ? 59.991 -43.049 -5.596 1.00 60.38 333 GLU A C 1
ATOM 597 O O . GLU A 1 74 ? 61.108 -42.563 -5.431 1.00 69.98 333 GLU A O 1
ATOM 603 N N . PHE A 1 75 ? 59.508 -43.378 -6.790 1.00 62.41 334 PHE A N 1
ATOM 604 C CA . PHE A 1 75 ? 60.230 -43.106 -8.025 1.00 42.21 334 PHE A CA 1
ATOM 605 C C . PHE A 1 75 ? 60.557 -41.624 -8.126 1.00 64.83 334 PHE A C 1
ATOM 606 O O . PHE A 1 75 ? 61.679 -41.245 -8.456 1.00 67.60 334 PHE A O 1
ATOM 614 N N . ALA A 1 76 ? 59.563 -40.793 -7.833 1.00 59.54 335 ALA A N 1
ATOM 615 C CA . ALA A 1 76 ? 59.727 -39.347 -7.872 1.00 54.33 335 ALA A CA 1
ATOM 616 C C . ALA A 1 76 ? 60.810 -38.890 -6.905 1.00 45.03 335 ALA A C 1
ATOM 617 O O . ALA A 1 76 ? 61.681 -38.101 -7.267 1.00 101.36 335 ALA A O 1
ATOM 619 N N . LYS A 1 77 ? 60.746 -39.386 -5.675 1.00 66.18 336 LYS A N 1
ATOM 620 C CA . LYS A 1 77 ? 61.704 -39.007 -4.644 1.00 64.47 336 LYS A CA 1
ATOM 621 C C . LYS A 1 77 ? 63.129 -39.379 -5.036 1.00 71.97 336 LYS A C 1
ATOM 622 O O . LYS A 1 77 ? 64.066 -38.623 -4.781 1.00 84.91 336 LYS A O 1
ATOM 628 N N . ARG A 1 78 ? 63.286 -40.541 -5.663 1.00 57.18 337 ARG A N 1
ATOM 629 C CA . ARG A 1 78 ? 64.603 -41.017 -6.070 1.00 60.42 337 ARG A CA 1
ATOM 630 C C . ARG A 1 78 ? 65.011 -40.449 -7.423 1.00 72.47 337 ARG A C 1
ATOM 631 O O . ARG A 1 78 ? 66.158 -40.594 -7.844 1.00 77.03 337 ARG A O 1
ATOM 639 N N . LEU A 1 79 ? 64.067 -39.802 -8.099 1.00 76.41 338 LEU A N 1
ATOM 640 C CA . LEU A 1 79 ? 64.346 -39.185 -9.391 1.00 69.98 338 LEU A CA 1
ATOM 641 C C . LEU A 1 79 ? 65.335 -38.041 -9.213 1.00 75.92 338 LEU A C 1
ATOM 642 O O . LEU A 1 79 ? 65.220 -37.249 -8.275 1.00 78.27 338 LEU A O 1
ATOM 647 N N . SER A 1 80 ? 66.309 -37.967 -10.112 1.00 79.49 339 SER A N 1
ATOM 648 C CA . SER A 1 80 ? 67.369 -36.971 -10.020 1.00 84.46 339 SER A CA 1
ATOM 649 C C . SER A 1 80 ? 66.838 -35.549 -10.169 1.00 75.89 339 SER A C 1
ATOM 650 O O . SER A 1 80 ? 66.227 -35.207 -11.181 1.00 52.60 339 SER A O 1
ATOM 653 N N . GLY A 1 81 ? 67.068 -34.727 -9.151 1.00 78.91 340 GLY A N 1
ATOM 654 C CA . GLY A 1 81 ? 66.696 -33.326 -9.207 1.00 79.37 340 GLY A CA 1
ATOM 655 C C . GLY A 1 81 ? 65.209 -33.054 -9.082 1.00 74.92 340 GLY A C 1
ATOM 656 O O . GLY A 1 81 ? 64.747 -31.966 -9.425 1.00 62.97 340 GLY A O 1
ATOM 657 N N . PHE A 1 82 ? 64.452 -34.031 -8.594 1.00 79.59 341 PHE A N 1
ATOM 658 C CA . PHE A 1 82 ? 63.030 -33.818 -8.351 1.00 72.67 341 PHE A CA 1
ATOM 659 C C . PHE A 1 82 ? 62.819 -33.128 -7.012 1.00 80.05 341 PHE A C 1
ATOM 660 O O . PHE A 1 82 ? 62.039 -32.182 -6.906 1.00 90.21 341 PHE A O 1
ATOM 668 N N . MET A 1 83 ? 63.520 -33.610 -5.991 1.00 86.15 342 MET A N 1
ATOM 669 C CA . MET A 1 83 ? 63.404 -33.051 -4.650 1.00 91.83 342 MET A CA 1
ATOM 670 C C . MET A 1 83 ? 63.939 -31.624 -4.591 1.00 91.15 342 MET A C 1
ATOM 671 O O . MET A 1 83 ? 63.499 -30.821 -3.768 1.00 96.00 342 MET A O 1
ATOM 676 N N . GLU A 1 84 ? 64.880 -31.313 -5.477 1.00 78.31 343 GLU A N 1
ATOM 677 C CA . GLU A 1 84 ? 65.483 -29.986 -5.527 1.00 76.45 343 GLU A CA 1
ATOM 678 C C . GLU A 1 84 ? 64.486 -28.924 -5.979 1.00 86.80 343 GLU A C 1
ATOM 679 O O . GLU A 1 84 ? 64.725 -27.728 -5.815 1.00 102.84 343 GLU A O 1
ATOM 685 N N . LEU A 1 85 ? 63.370 -29.369 -6.547 1.00 81.19 344 LEU A N 1
ATOM 686 C CA . LEU A 1 85 ? 62.290 -28.467 -6.934 1.00 79.36 344 LEU A CA 1
ATOM 687 C C . LEU A 1 85 ? 61.594 -27.887 -5.708 1.00 83.28 344 LEU A C 1
ATOM 688 O O . LEU A 1 85 ? 61.794 -28.358 -4.587 1.00 72.32 344 LEU A O 1
ATOM 693 N N . CYS A 1 86 ? 60.783 -26.857 -5.928 1.00 92.92 345 CYS A N 1
ATOM 694 C CA . CYS A 1 86 ? 59.994 -26.259 -4.856 1.00 98.32 345 CYS A CA 1
ATOM 695 C C . CYS A 1 86 ? 59.021 -27.279 -4.273 1.00 89.90 345 CYS A C 1
ATOM 696 O O . CYS A 1 86 ? 58.552 -28.166 -4.986 1.00 72.40 345 CYS A O 1
ATOM 699 N N . GLN A 1 87 ? 58.725 -27.153 -2.981 1.00 101.37 346 GLN A N 1
ATOM 700 C CA . GLN A 1 87 ? 57.812 -28.077 -2.312 1.00 98.00 346 GLN A CA 1
ATOM 701 C C . GLN A 1 87 ? 56.427 -28.067 -2.952 1.00 84.07 346 GLN A C 1
ATOM 702 O O . GLN A 1 87 ? 55.800 -29.114 -3.102 1.00 69.16 346 GLN A O 1
ATOM 708 N N . ASN A 1 88 ? 55.955 -26.881 -3.323 1.00 83.86 347 ASN A N 1
ATOM 709 C CA . ASN A 1 88 ? 54.672 -26.750 -4.002 1.00 79.11 347 ASN A CA 1
ATOM 710 C C . ASN A 1 88 ? 54.677 -27.482 -5.339 1.00 75.15 347 ASN A C 1
ATOM 711 O O . ASN A 1 88 ? 53.857 -28.372 -5.569 1.00 67.10 347 ASN A O 1
ATOM 716 N N . ASP A 1 89 ? 55.612 -27.101 -6.206 1.00 78.63 348 ASP A N 1
ATOM 717 C CA . ASP A 1 89 ? 55.766 -27.723 -7.516 1.00 75.55 348 ASP A CA 1
ATOM 718 C C . ASP A 1 89 ? 55.911 -29.233 -7.391 1.00 70.51 348 ASP A C 1
ATOM 719 O O . ASP A 1 89 ? 55.372 -29.989 -8.198 1.00 75.97 348 ASP A O 1
ATOM 724 N N . GLN A 1 90 ? 56.644 -29.657 -6.367 1.00 63.62 349 GLN A N 1
ATOM 725 C CA . GLN A 1 90 ? 56.868 -31.067 -6.079 1.00 67.30 349 GLN A CA 1
ATOM 726 C C . GLN A 1 90 ? 55.538 -31.802 -5.912 1.00 67.22 349 GLN A C 1
ATOM 727 O O . GLN A 1 90 ? 55.379 -32.935 -6.368 1.00 56.71 349 GLN A O 1
ATOM 733 N N . ILE A 1 91 ? 54.579 -31.139 -5.272 1.00 62.40 350 ILE A N 1
ATOM 734 C CA . ILE A 1 91 ? 53.245 -31.702 -5.080 1.00 55.06 350 ILE A CA 1
ATOM 735 C C . ILE A 1 91 ? 52.436 -31.659 -6.377 1.00 67.47 350 ILE A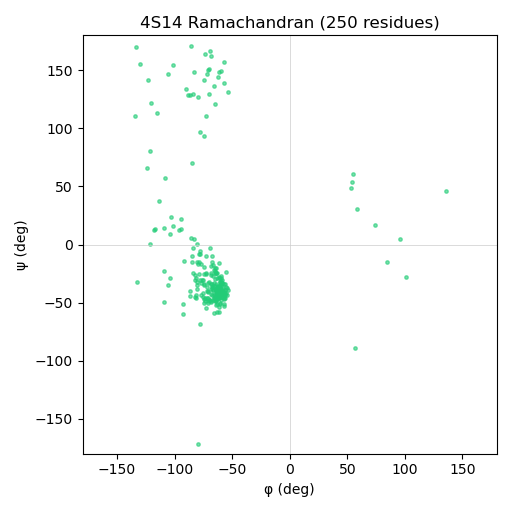 C 1
ATOM 736 O O . ILE A 1 91 ? 51.803 -32.647 -6.752 1.00 80.69 350 ILE A O 1
ATOM 741 N N . VAL A 1 92 ? 52.475 -30.518 -7.061 1.00 73.13 351 VAL A N 1
ATOM 742 C CA . VAL A 1 92 ? 51.688 -30.311 -8.275 1.00 53.69 351 VAL A CA 1
ATOM 743 C C . VAL A 1 92 ? 51.989 -31.360 -9.341 1.00 78.04 351 VAL A C 1
ATOM 744 O O . VAL A 1 92 ? 51.075 -31.917 -9.950 1.00 74.16 351 VAL A O 1
ATOM 748 N N . LEU A 1 93 ? 53.274 -31.623 -9.555 1.00 69.57 352 LEU A N 1
ATOM 749 C CA . LEU A 1 93 ? 53.708 -32.606 -10.538 1.00 60.25 352 LEU A CA 1
ATOM 750 C C . LEU A 1 93 ? 53.240 -34.004 -10.157 1.00 70.92 352 LEU A C 1
ATOM 751 O O . LEU A 1 93 ? 52.701 -34.731 -10.988 1.00 85.32 352 LEU A O 1
ATOM 756 N N . LEU A 1 94 ? 53.448 -34.372 -8.896 1.00 64.06 353 LEU A N 1
ATOM 757 C CA . LEU A 1 94 ? 53.052 -35.688 -8.409 1.00 62.96 353 LEU A CA 1
ATOM 758 C C . LEU A 1 94 ? 51.542 -35.887 -8.462 1.00 63.09 353 LEU A C 1
ATOM 759 O O . LEU A 1 94 ? 51.068 -36.901 -8.963 1.00 65.95 353 LEU A O 1
ATOM 764 N N . LYS A 1 95 ? 50.792 -34.914 -7.953 1.00 68.99 354 LYS A N 1
ATOM 765 C CA . LYS A 1 95 ? 49.337 -35.018 -7.900 1.00 63.05 354 LYS A CA 1
ATOM 766 C C . LYS A 1 95 ? 48.716 -35.240 -9.277 1.00 67.13 354 LYS A C 1
ATOM 767 O O . LYS A 1 95 ? 47.959 -36.189 -9.479 1.00 70.66 354 LYS A O 1
ATOM 773 N N . ALA A 1 96 ? 49.055 -34.375 -10.225 1.00 72.99 355 ALA A N 1
ATOM 774 C CA . ALA A 1 96 ? 48.470 -34.447 -11.557 1.00 80.70 355 ALA A CA 1
ATOM 775 C C . ALA A 1 96 ? 49.146 -35.500 -12.431 1.00 73.16 355 ALA A C 1
ATOM 776 O O . ALA A 1 96 ? 48.605 -35.891 -13.465 1.00 72.92 355 ALA A O 1
ATOM 778 N N . GLY A 1 97 ? 50.319 -35.965 -12.011 1.00 77.81 356 GLY A N 1
ATOM 779 C CA . GLY A 1 97 ? 51.120 -36.844 -12.845 1.00 73.67 356 GLY A CA 1
ATOM 780 C C . GLY A 1 97 ? 51.227 -38.294 -12.409 1.00 60.98 356 GLY A C 1
ATOM 781 O O . GLY A 1 97 ? 51.520 -39.159 -13.231 1.00 56.48 356 GLY A O 1
ATOM 782 N N . ALA A 1 98 ? 51.000 -38.565 -11.126 1.00 62.79 357 ALA A N 1
ATOM 783 C CA . ALA A 1 98 ? 51.133 -39.925 -10.606 1.00 56.61 357 ALA A CA 1
ATOM 784 C C . ALA A 1 98 ? 50.206 -40.898 -11.323 1.00 55.40 357 ALA A C 1
ATOM 785 O O . ALA A 1 98 ? 50.615 -41.997 -11.694 1.00 56.45 357 ALA A O 1
ATOM 787 N N . MET A 1 99 ? 48.958 -40.487 -11.514 1.00 50.27 358 MET A N 1
ATOM 788 C CA . MET A 1 99 ? 47.982 -41.322 -12.196 1.00 56.79 358 MET A CA 1
ATOM 789 C C . MET A 1 99 ? 48.400 -41.580 -13.642 1.00 55.61 358 MET A C 1
ATOM 790 O O . MET A 1 99 ? 48.177 -42.667 -14.175 1.00 60.65 358 MET A O 1
ATOM 795 N N . GLU A 1 100 ? 49.018 -40.578 -14.262 1.00 63.32 359 GLU A N 1
ATOM 796 C CA . GLU A 1 100 ? 49.500 -40.694 -15.635 1.00 53.03 359 GLU A CA 1
ATOM 797 C C . GLU A 1 100 ? 50.583 -41.763 -15.759 1.00 50.06 359 GLU A C 1
ATOM 798 O O . GLU A 1 100 ? 50.562 -42.574 -16.684 1.00 49.29 359 GLU A O 1
ATOM 804 N N . VAL A 1 101 ? 51.526 -41.755 -14.820 1.00 52.42 360 VAL A N 1
ATOM 805 C CA . VAL A 1 101 ? 52.631 -42.710 -14.821 1.00 58.12 360 VAL A CA 1
ATOM 806 C C . VAL A 1 101 ? 52.143 -44.153 -14.699 1.00 60.58 360 VAL A C 1
ATOM 807 O O . VAL A 1 101 ? 52.588 -45.029 -15.440 1.00 47.89 360 VAL A O 1
ATOM 811 N N . VAL A 1 102 ? 51.223 -44.388 -13.768 1.00 62.83 361 VAL A N 1
ATOM 812 C CA . VAL A 1 102 ? 50.678 -45.723 -13.534 1.00 39.74 361 VAL A CA 1
ATOM 813 C C . VAL A 1 102 ? 50.070 -46.305 -14.805 1.00 65.62 361 VAL A C 1
ATOM 814 O O . VAL A 1 102 ? 50.273 -47.479 -15.115 1.00 39.71 361 VAL A O 1
ATOM 818 N N . LEU A 1 103 ? 49.334 -45.475 -15.540 1.00 43.85 362 LEU A N 1
ATOM 819 C CA . LEU A 1 103 ? 48.715 -45.891 -16.793 1.00 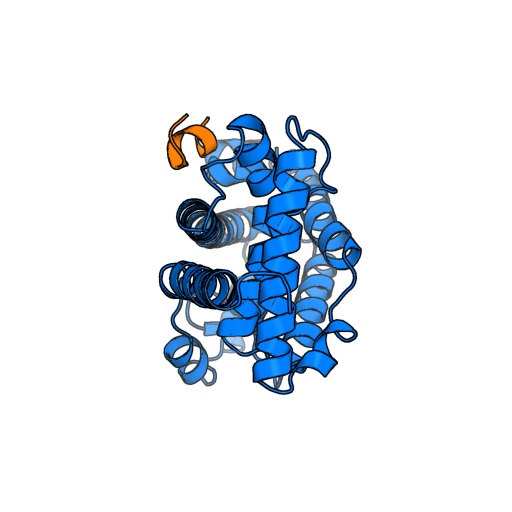47.12 362 LEU A CA 1
ATOM 820 C C . LEU A 1 103 ? 49.766 -46.335 -17.807 1.00 61.41 362 LEU A C 1
ATOM 821 O O . LEU A 1 103 ? 49.517 -47.220 -18.624 1.00 47.42 362 LEU A O 1
ATOM 826 N N . VAL A 1 104 ? 50.940 -45.712 -17.745 1.00 38.35 363 VAL A N 1
ATOM 827 C CA . VAL A 1 104 ? 52.051 -46.069 -18.620 1.00 46.53 363 VAL A CA 1
ATOM 828 C C . VAL A 1 104 ? 52.692 -47.374 -18.160 1.00 53.12 363 VAL A C 1
ATOM 829 O O . VAL A 1 104 ? 53.025 -48.233 -18.974 1.00 38.08 363 VAL A O 1
ATOM 833 N N . ARG A 1 105 ? 52.848 -47.520 -16.848 1.00 37.63 364 ARG A N 1
ATOM 834 C CA . ARG A 1 105 ? 53.467 -48.707 -16.269 1.00 72.95 364 ARG A CA 1
ATOM 835 C C . ARG A 1 105 ? 52.634 -49.965 -16.493 1.00 64.52 364 ARG A C 1
ATOM 836 O O . ARG A 1 105 ? 53.156 -51.078 -16.450 1.00 39.29 364 ARG A O 1
ATOM 844 N N . MET A 1 106 ? 51.340 -49.777 -16.732 1.00 39.50 365 MET A N 1
ATOM 845 C CA . MET A 1 106 ? 50.413 -50.887 -16.906 1.00 40.70 365 MET A CA 1
ATOM 846 C C . MET A 1 106 ? 50.763 -51.737 -18.120 1.00 57.46 365 MET A C 1
ATOM 847 O O . MET A 1 106 ? 50.499 -52.938 -18.139 1.00 54.44 365 MET A O 1
ATOM 852 N N . CYS A 1 107 ? 51.374 -51.115 -19.125 1.00 40.14 366 CYS A N 1
ATOM 853 C CA . CYS A 1 107 ? 51.684 -51.800 -20.376 1.00 66.24 366 CYS A CA 1
ATOM 854 C C . CYS A 1 107 ? 52.639 -52.976 -20.173 1.00 73.27 366 CYS A C 1
ATOM 855 O O . CYS A 1 107 ? 52.779 -53.829 -21.049 1.00 61.95 366 CYS A O 1
ATOM 858 N N . ARG A 1 108 ? 53.291 -53.016 -19.015 1.00 40.42 367 ARG A N 1
ATOM 859 C CA . ARG A 1 108 ? 54.171 -54.123 -18.666 1.00 41.02 367 ARG A CA 1
ATOM 860 C C . ARG A 1 108 ? 53.356 -55.280 -18.113 1.00 58.30 367 ARG A C 1
ATOM 861 O O . ARG A 1 108 ? 53.724 -56.444 -18.268 1.00 62.14 367 ARG A O 1
ATOM 869 N N . ALA A 1 109 ? 52.246 -54.949 -17.462 1.00 59.06 368 ALA A N 1
ATOM 870 C CA . ALA A 1 109 ? 51.356 -55.959 -16.906 1.00 62.28 368 ALA A CA 1
ATOM 871 C C . ALA A 1 109 ? 50.209 -56.253 -17.864 1.00 57.81 368 ALA A C 1
ATOM 872 O O . ALA A 1 109 ? 49.231 -56.902 -17.491 1.00 49.76 368 ALA A O 1
ATOM 874 N N . TYR A 1 110 ? 50.340 -55.777 -19.099 1.00 50.50 369 TYR A N 1
ATOM 875 C CA . TYR A 1 110 ? 49.331 -56.000 -20.128 1.00 53.44 369 TYR A CA 1
ATOM 876 C C . TYR A 1 110 ? 49.881 -56.846 -21.268 1.00 73.80 369 TYR A C 1
ATOM 877 O O . TYR A 1 110 ? 50.772 -56.409 -22.002 1.00 82.80 369 TYR A O 1
ATOM 886 N N . ASN A 1 111 ? 49.349 -58.054 -21.417 1.00 49.01 370 ASN A N 1
ATOM 887 C CA . ASN A 1 111 ? 49.677 -58.888 -22.566 1.00 64.89 370 ASN A CA 1
ATOM 888 C C . ASN A 1 111 ? 48.751 -58.549 -23.727 1.00 65.72 370 ASN A C 1
ATOM 889 O O . ASN A 1 111 ? 47.532 -58.522 -23.566 1.00 81.37 370 ASN A O 1
ATOM 894 N N . ALA A 1 112 ? 49.330 -58.290 -24.896 1.00 61.34 371 ALA A N 1
ATOM 895 C CA . ALA A 1 112 ? 48.560 -57.786 -26.029 1.00 60.82 371 ALA A CA 1
ATOM 896 C C . ALA A 1 112 ? 48.032 -58.890 -26.941 1.00 73.81 371 ALA A C 1
ATOM 897 O O . ALA A 1 112 ? 47.168 -58.642 -27.784 1.00 83.24 371 ALA A O 1
ATOM 899 N N . ASP A 1 113 ? 48.556 -60.101 -26.780 1.00 83.07 372 ASP A N 1
ATOM 900 C CA . ASP A 1 113 ? 48.109 -61.231 -27.586 1.00 92.60 372 ASP A CA 1
ATOM 901 C C . ASP A 1 113 ? 46.668 -61.595 -27.246 1.00 88.59 372 ASP A C 1
ATOM 902 O O . ASP A 1 113 ? 45.902 -62.022 -28.111 1.00 93.85 372 ASP A O 1
ATOM 907 N N . ASN A 1 114 ? 46.307 -61.419 -25.980 1.00 80.00 373 ASN A N 1
ATOM 908 C CA . ASN A 1 114 ? 44.983 -61.791 -25.502 1.00 77.03 373 ASN A CA 1
ATOM 909 C C . ASN A 1 114 ? 44.220 -60.609 -24.909 1.00 72.48 373 ASN A C 1
ATOM 910 O O . ASN A 1 114 ? 43.086 -60.768 -24.450 1.00 84.95 373 ASN A O 1
ATOM 915 N N . ARG A 1 115 ? 44.847 -59.434 -24.926 1.00 57.65 374 ARG A N 1
ATOM 916 C CA . ARG A 1 115 ? 44.283 -58.230 -24.318 1.00 76.40 374 ARG A CA 1
ATOM 917 C C . ARG A 1 115 ? 43.911 -58.452 -22.853 1.00 77.50 374 ARG A C 1
ATOM 918 O O . ARG A 1 115 ? 42.776 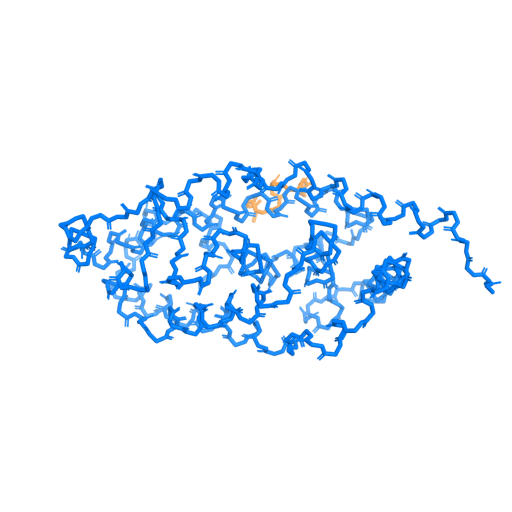-58.197 -22.446 1.00 72.12 374 ARG A O 1
ATOM 926 N N . THR A 1 116 ? 44.871 -58.925 -22.064 1.00 80.00 375 THR A N 1
ATOM 927 C CA . THR A 1 116 ? 44.632 -59.185 -20.647 1.00 76.34 375 THR A CA 1
ATOM 928 C C . THR A 1 116 ? 45.605 -58.420 -19.752 1.00 72.37 375 THR A C 1
ATOM 929 O O . THR A 1 116 ? 46.786 -58.287 -20.076 1.00 66.40 375 THR A O 1
ATOM 933 N N . VAL A 1 117 ? 45.099 -57.917 -18.630 1.00 72.01 376 VAL A N 1
ATOM 934 C CA . VAL A 1 117 ? 45.933 -57.212 -17.660 1.00 60.90 376 VAL A CA 1
ATOM 935 C C . VAL A 1 117 ? 46.166 -58.091 -16.429 1.00 68.86 376 VAL A C 1
ATOM 936 O O . VAL A 1 117 ? 45.301 -58.881 -16.052 1.00 76.48 376 VAL A O 1
ATOM 940 N N . PHE A 1 118 ? 47.340 -57.971 -15.816 1.00 57.00 377 PHE A N 1
ATOM 941 C CA . PHE A 1 118 ? 47.658 -58.764 -14.635 1.00 59.40 377 PHE A CA 1
ATOM 942 C C . PHE A 1 118 ? 46.978 -58.186 -13.396 1.00 64.76 377 PHE A C 1
ATOM 943 O O . PHE A 1 118 ? 47.495 -57.257 -12.771 1.00 62.29 377 PHE A O 1
ATOM 951 N N . PHE A 1 119 ? 45.823 -58.743 -13.041 1.00 63.85 378 PHE A N 1
ATOM 952 C CA . PHE A 1 119 ? 45.030 -58.226 -11.932 1.00 63.47 378 PHE A CA 1
ATOM 953 C C . PHE A 1 119 ? 44.823 -59.267 -10.836 1.00 52.95 378 PHE A C 1
ATOM 954 O O . PHE A 1 119 ? 44.279 -60.340 -11.088 1.00 68.64 378 PHE A O 1
ATOM 962 N N . GLU A 1 120 ? 45.263 -58.936 -9.625 1.00 97.34 379 GLU A N 1
ATOM 963 C CA . GLU A 1 120 ? 45.081 -59.789 -8.449 1.00 54.20 379 GLU A CA 1
ATOM 964 C C . GLU A 1 120 ? 45.577 -61.226 -8.615 1.00 76.98 379 GLU A C 1
ATOM 965 O O . GLU A 1 120 ? 44.858 -62.172 -8.293 1.00 74.21 379 GLU A O 1
ATOM 971 N N . GLY A 1 121 ? 46.801 -61.387 -9.111 1.00 70.67 380 GLY A N 1
ATOM 972 C CA . GLY A 1 121 ? 47.413 -62.702 -9.180 1.00 74.41 380 GLY A CA 1
ATOM 973 C C . GLY A 1 121 ? 47.373 -63.369 -10.542 1.00 74.40 380 GLY A C 1
ATOM 974 O O . GLY A 1 121 ? 48.235 -64.191 -10.856 1.00 88.59 380 GLY A O 1
ATOM 975 N N . LYS A 1 122 ? 46.373 -63.031 -11.350 1.00 65.27 381 LYS A N 1
ATOM 976 C CA . LYS A 1 122 ? 46.231 -63.631 -12.673 1.00 74.64 381 LYS A CA 1
ATOM 977 C C . LYS A 1 122 ? 45.954 -62.587 -13.748 1.00 79.14 381 LYS A C 1
ATOM 978 O O . LYS A 1 122 ? 45.691 -61.424 -13.442 1.00 82.00 381 LYS A O 1
ATOM 984 N N . TYR A 1 123 ? 46.014 -63.010 -15.007 1.00 71.62 382 TYR A N 1
ATOM 985 C CA . TYR A 1 123 ? 45.688 -62.125 -16.118 1.00 70.24 382 TYR A CA 1
ATOM 986 C C . TYR A 1 123 ? 44.198 -62.177 -16.425 1.00 71.12 382 TYR A C 1
ATOM 987 O O . TYR A 1 123 ? 43.626 -63.257 -16.591 1.00 81.35 382 TYR A O 1
ATOM 996 N N . GLY A 1 124 ? 43.571 -61.007 -16.494 1.00 68.76 383 GLY A N 1
ATOM 997 C CA . GLY A 1 124 ? 42.148 -60.929 -16.760 1.00 68.83 383 GLY A CA 1
ATOM 998 C C . GLY A 1 124 ? 41.822 -59.957 -17.874 1.00 64.91 383 GLY A C 1
ATOM 999 O O . GLY A 1 124 ? 42.581 -59.024 -18.142 1.00 60.74 383 GLY A O 1
ATOM 1000 N N . GLY A 1 125 ? 40.682 -60.172 -18.520 1.00 74.49 384 GLY A N 1
ATOM 1001 C CA . GLY A 1 125 ? 40.289 -59.350 -19.647 1.00 78.08 384 GLY A CA 1
ATOM 1002 C C . GLY A 1 125 ? 39.691 -58.016 -19.253 1.00 76.42 384 GLY A C 1
ATOM 1003 O O . GLY A 1 125 ? 39.692 -57.636 -18.081 1.00 77.37 384 GLY A O 1
ATOM 1004 N N . MET A 1 126 ? 39.171 -57.311 -20.251 1.00 78.20 385 MET A N 1
ATOM 1005 C CA . MET A 1 126 ? 38.582 -55.992 -20.075 1.00 72.91 385 MET A CA 1
ATOM 1006 C C . MET A 1 126 ? 37.327 -56.047 -19.206 1.00 69.96 385 MET A C 1
ATOM 1007 O O . MET A 1 126 ? 36.917 -55.040 -18.627 1.00 65.88 385 MET A O 1
ATOM 1012 N N . GLU A 1 127 ? 36.734 -57.232 -19.103 1.00 65.22 386 GLU A N 1
ATOM 1013 C CA . GLU A 1 127 ? 35.404 -57.373 -18.519 1.00 84.46 386 GLU A CA 1
ATOM 1014 C C . GLU A 1 127 ? 35.364 -57.884 -17.078 1.00 92.33 386 GLU A C 1
ATOM 1015 O O . GLU A 1 127 ? 34.312 -58.310 -16.606 1.00 94.22 386 GLU A O 1
ATOM 1021 N N . LEU A 1 128 ? 36.494 -57.844 -16.379 1.00 82.25 387 LEU A N 1
ATOM 1022 C CA . LEU A 1 128 ? 36.476 -58.087 -14.943 1.00 79.82 387 LEU A CA 1
ATOM 1023 C C . LEU A 1 128 ? 35.905 -56.828 -14.320 1.00 88.06 387 LEU A C 1
ATOM 1024 O O . LEU A 1 128 ? 35.237 -56.862 -13.287 1.00 86.43 387 LEU A O 1
ATOM 1029 N N . PHE A 1 129 ? 36.170 -55.713 -14.991 1.00 83.08 388 PHE A N 1
ATOM 1030 C CA . PHE A 1 129 ? 35.842 -54.391 -14.489 1.00 88.72 388 PHE A CA 1
ATOM 1031 C C . PHE A 1 129 ? 34.490 -53.920 -15.012 1.00 95.16 388 PHE A C 1
ATOM 1032 O O . PHE A 1 129 ? 34.215 -52.722 -15.055 1.00 92.64 388 PHE A O 1
ATOM 1040 N N . ARG A 1 130 ? 33.654 -54.874 -15.411 1.00 95.34 389 ARG A N 1
ATOM 1041 C CA . ARG A 1 130 ? 32.291 -54.582 -15.841 1.00 89.52 389 ARG A CA 1
ATOM 1042 C C . ARG A 1 130 ? 31.495 -53.982 -14.691 1.00 77.25 389 ARG A C 1
ATOM 1043 O O . ARG A 1 130 ? 30.677 -53.084 -14.886 1.00 80.71 389 ARG A O 1
ATOM 1051 N N . ALA A 1 131 ? 31.762 -54.469 -13.484 1.00 76.06 390 ALA A N 1
ATOM 1052 C CA . ALA A 1 131 ? 31.013 -54.063 -12.300 1.00 96.42 390 ALA A CA 1
ATOM 1053 C C . ALA A 1 131 ? 31.270 -52.615 -11.884 1.00 95.89 390 ALA A C 1
ATOM 1054 O O . ALA A 1 131 ? 30.666 -52.127 -10.930 1.00 81.59 390 ALA A O 1
ATOM 1056 N N . LEU A 1 132 ? 32.161 -51.931 -12.595 1.00 96.96 391 LEU A N 1
ATOM 1057 C CA . LEU A 1 132 ? 32.511 -50.559 -12.250 1.00 62.28 391 LEU A CA 1
ATOM 1058 C C . LEU A 1 132 ? 31.510 -49.543 -12.797 1.00 82.14 391 LEU A C 1
ATOM 1059 O O . LEU A 1 132 ? 31.363 -48.453 -12.245 1.00 82.80 391 LEU A O 1
ATOM 1064 N N . GLY A 1 133 ? 30.829 -49.899 -13.882 1.00 85.17 392 GLY A N 1
ATOM 1065 C CA . GLY A 1 133 ? 29.849 -49.011 -14.483 1.00 98.21 392 GLY A CA 1
ATOM 1066 C C . GLY A 1 133 ? 30.477 -48.014 -15.436 1.00 90.21 392 GLY A C 1
ATOM 1067 O O . GLY A 1 133 ? 29.783 -47.374 -16.226 1.00 83.78 392 GLY A O 1
ATOM 1068 N N . CYS A 1 134 ? 31.795 -47.879 -15.354 1.00 89.62 393 CYS A N 1
ATOM 1069 C CA . CYS A 1 134 ? 32.542 -47.022 -16.262 1.00 97.70 393 CYS A CA 1
ATOM 1070 C C . CYS A 1 134 ? 33.340 -47.890 -17.227 1.00 96.95 393 CYS A C 1
ATOM 1071 O O . CYS A 1 134 ? 34.564 -47.779 -17.317 1.00 80.05 393 CYS A O 1
ATOM 1074 N N . SER A 1 135 ? 32.633 -48.752 -17.950 1.00 107.72 394 SER A N 1
ATOM 1075 C CA . SER A 1 135 ? 33.266 -49.750 -18.801 1.00 101.65 394 SER A CA 1
ATOM 1076 C C . SER A 1 135 ? 33.723 -49.190 -20.144 1.00 89.38 394 SER A C 1
ATOM 1077 O O . SER A 1 135 ? 34.270 -49.920 -20.969 1.00 95.46 394 SER A O 1
ATOM 1080 N N . GLU A 1 136 ? 33.494 -47.899 -20.363 1.00 83.16 395 GLU A N 1
ATOM 1081 C CA . GLU A 1 136 ? 34.014 -47.230 -21.550 1.00 91.80 395 GLU A CA 1
ATOM 1082 C C . GLU A 1 136 ? 35.429 -46.740 -21.273 1.00 82.53 395 GLU A C 1
ATOM 1083 O O . GLU A 1 136 ? 36.307 -46.831 -22.130 1.00 85.50 395 GLU A O 1
ATOM 1089 N N . LEU A 1 137 ? 35.639 -46.226 -20.065 1.00 79.89 396 LEU A N 1
ATOM 1090 C CA . LEU A 1 137 ? 36.950 -45.761 -19.633 1.00 73.74 396 LEU A CA 1
ATOM 1091 C C . LEU A 1 137 ? 37.928 -46.925 -19.574 1.00 67.85 396 LEU A C 1
ATOM 1092 O O . LEU A 1 137 ? 39.092 -46.790 -19.949 1.00 69.56 396 LEU A O 1
ATOM 1097 N N . ILE A 1 138 ? 37.442 -48.067 -19.099 1.00 67.69 397 ILE A N 1
ATOM 1098 C CA . ILE A 1 138 ? 38.245 -49.282 -19.036 1.00 70.14 397 ILE A CA 1
ATOM 1099 C C . ILE A 1 138 ? 38.747 -49.670 -20.426 1.00 79.45 397 ILE A C 1
ATOM 1100 O O . ILE A 1 138 ? 39.920 -49.998 -20.605 1.00 85.08 397 ILE A O 1
ATOM 1105 N N . SER A 1 139 ? 37.852 -49.617 -21.408 1.00 75.71 398 SER A N 1
ATOM 1106 C CA . SER A 1 139 ? 38.206 -49.925 -22.788 1.00 78.35 398 SER A CA 1
ATOM 1107 C C . SER A 1 139 ? 39.229 -48.930 -23.324 1.00 76.44 398 SER A C 1
ATOM 1108 O O . SER A 1 139 ? 40.166 -49.309 -24.027 1.00 82.94 398 SER A O 1
ATOM 1111 N N . SER A 1 140 ? 39.044 -47.658 -22.985 1.00 63.73 399 SER A N 1
ATOM 1112 C CA . SER A 1 140 ? 39.963 -46.606 -23.404 1.00 64.71 399 SER A CA 1
ATOM 1113 C C . SER A 1 140 ? 41.348 -46.856 -22.824 1.00 61.26 399 SER A C 1
ATOM 1114 O O . SER A 1 140 ? 42.362 -46.601 -23.471 1.00 75.80 399 SER A O 1
ATOM 1117 N N . ILE A 1 141 ? 41.373 -47.362 -21.596 1.00 59.94 400 ILE A N 1
ATOM 1118 C CA . ILE A 1 141 ? 42.617 -47.681 -20.910 1.00 54.48 400 ILE A CA 1
ATOM 1119 C C . ILE A 1 141 ? 43.325 -48.866 -21.563 1.00 51.69 400 ILE A C 1
ATOM 1120 O O . ILE A 1 141 ? 44.522 -48.804 -21.842 1.00 53.55 400 ILE A O 1
ATOM 1125 N N . PHE A 1 142 ? 42.583 -49.942 -21.801 1.00 54.73 401 PHE A N 1
ATOM 1126 C CA . PHE A 1 142 ? 43.134 -51.127 -22.448 1.00 63.39 401 PHE A CA 1
ATOM 1127 C C . PHE A 1 142 ? 43.651 -50.821 -23.851 1.00 71.14 401 PHE A C 1
ATOM 1128 O O . PHE A 1 142 ? 44.668 -51.370 -24.274 1.00 55.50 401 PHE A O 1
ATOM 1136 N N . ASP A 1 143 ? 42.943 -49.954 -24.571 1.00 70.91 402 ASP A N 1
ATOM 1137 C CA . ASP A 1 143 ? 43.383 -49.522 -25.894 1.00 65.37 402 ASP A CA 1
ATOM 1138 C C . ASP A 1 143 ? 44.697 -48.752 -25.801 1.00 69.80 402 ASP A C 1
ATOM 1139 O O . ASP A 1 143 ? 45.574 -48.897 -26.653 1.00 77.28 402 ASP A O 1
ATOM 1144 N N . PHE A 1 144 ? 44.826 -47.935 -24.760 1.00 66.33 403 PHE A N 1
ATOM 1145 C CA . PHE A 1 144 ? 46.038 -47.155 -24.544 1.00 65.51 403 PHE A CA 1
ATOM 1146 C C . PHE A 1 144 ? 47.232 -48.068 -24.301 1.00 58.41 403 PHE A C 1
ATOM 1147 O O . PHE A 1 144 ? 48.269 -47.932 -24.947 1.00 54.99 403 PHE A O 1
ATOM 1155 N N . SER A 1 145 ? 47.077 -49.002 -23.369 1.00 60.65 404 SER A N 1
ATOM 1156 C CA . SER A 1 145 ? 48.154 -49.921 -23.029 1.00 71.67 404 SER A CA 1
ATOM 1157 C C . SER A 1 145 ? 48.479 -50.874 -24.174 1.00 74.03 404 SER A C 1
ATOM 1158 O O . SER A 1 145 ? 49.544 -51.488 -24.192 1.00 63.24 404 SER A O 1
ATOM 1161 N N . HIS A 1 146 ? 47.562 -50.992 -25.128 1.00 45.82 405 HIS A N 1
ATOM 1162 C CA . HIS A 1 146 ? 47.799 -51.821 -26.302 1.00 68.95 405 HIS A CA 1
ATOM 1163 C C . HIS A 1 146 ? 48.785 -51.117 -27.222 1.00 65.23 405 HIS A C 1
ATOM 1164 O O . HIS A 1 146 ? 49.758 -51.717 -27.676 1.00 75.63 405 HIS A O 1
ATOM 1171 N N . SER A 1 147 ? 48.525 -49.840 -27.489 1.00 53.94 406 SER A N 1
ATOM 1172 C CA . SER A 1 147 ? 49.401 -49.029 -28.327 1.00 58.47 406 SER A CA 1
ATOM 1173 C C . SER A 1 147 ? 50.811 -48.972 -27.752 1.00 66.21 406 SER A C 1
ATOM 1174 O O . SER A 1 147 ? 51.793 -49.056 -28.487 1.00 66.18 406 SER A O 1
ATOM 1177 N N . LEU A 1 148 ? 50.901 -48.828 -26.434 1.00 41.64 407 LEU A N 1
ATOM 1178 C CA . LEU A 1 148 ? 52.190 -48.828 -25.753 1.00 45.32 407 LEU A CA 1
ATOM 1179 C C . LEU A 1 148 ? 52.880 -50.186 -25.877 1.00 59.48 407 LEU A C 1
ATOM 1180 O O . LEU A 1 148 ? 54.075 -50.256 -26.167 1.00 45.75 407 LEU A O 1
ATOM 1185 N N . SER A 1 149 ? 52.121 -51.259 -25.664 1.00 58.94 408 SER A N 1
ATOM 1186 C CA . SER A 1 149 ? 52.653 -52.614 -25.783 1.00 68.79 408 SER A CA 1
ATOM 1187 C C . SER A 1 149 ? 53.089 -52.905 -27.214 1.00 62.93 408 SER A C 1
ATOM 1188 O O . SER A 1 149 ? 53.943 -53.757 -27.451 1.00 78.97 408 SER A O 1
ATOM 1191 N N . ALA A 1 150 ? 52.506 -52.186 -28.167 1.00 60.06 409 ALA A N 1
ATOM 1192 C CA . ALA A 1 150 ? 52.843 -52.376 -29.571 1.00 76.19 409 ALA A CA 1
ATOM 1193 C C . ALA A 1 150 ? 54.226 -51.822 -29.897 1.00 63.07 409 ALA A C 1
ATOM 1194 O O . ALA A 1 150 ? 54.866 -52.254 -30.854 1.00 62.27 409 ALA A O 1
ATOM 1196 N N . LEU A 1 151 ? 54.681 -50.864 -29.095 1.00 60.54 410 LEU A N 1
ATOM 1197 C CA . LEU A 1 151 ? 55.962 -50.207 -29.334 1.00 58.66 410 LEU A CA 1
ATOM 1198 C C . LEU A 1 151 ? 57.148 -51.041 -28.851 1.00 62.06 410 LEU A C 1
ATOM 1199 O O . LEU A 1 151 ? 58.286 -50.787 -29.245 1.00 55.31 410 LEU A O 1
ATOM 1204 N N . HIS A 1 152 ? 56.870 -52.033 -28.008 1.00 74.69 411 HIS A N 1
ATOM 1205 C CA . HIS A 1 152 ? 57.900 -52.893 -27.432 1.00 72.17 411 HIS A CA 1
ATOM 1206 C C . HIS A 1 152 ? 58.975 -52.083 -26.718 1.00 38.43 411 HIS A C 1
ATOM 1207 O O . HIS A 1 152 ? 60.147 -52.136 -27.086 1.00 83.04 411 HIS A O 1
ATOM 1214 N N . PHE A 1 153 ? 58.564 -51.337 -25.697 1.00 74.77 412 PHE A N 1
ATOM 1215 C CA . PHE A 1 153 ? 59.484 -50.538 -24.897 1.00 36.23 412 PHE A CA 1
ATOM 1216 C C . PHE A 1 153 ? 60.543 -51.402 -24.232 1.00 36.56 412 PHE A C 1
ATOM 1217 O O . PHE A 1 153 ? 60.294 -52.564 -23.916 1.00 62.50 412 PHE A O 1
ATOM 1225 N N . SER A 1 154 ? 61.727 -50.836 -24.027 1.00 50.94 413 SER A N 1
ATOM 1226 C CA . SER A 1 154 ? 62.712 -51.462 -23.160 1.00 44.46 413 SER A CA 1
ATOM 1227 C C . SER A 1 154 ? 62.370 -50.998 -21.760 1.00 50.50 413 SER A C 1
ATOM 1228 O O . SER A 1 154 ? 61.525 -50.120 -21.593 1.00 40.18 413 SER A O 1
ATOM 1231 N N . GLU A 1 155 ? 63.009 -51.579 -20.753 1.00 60.05 414 GLU A N 1
ATOM 1232 C CA . GLU A 1 155 ? 62.774 -51.142 -19.384 1.00 59.98 414 GLU A CA 1
ATOM 1233 C C . GLU A 1 155 ? 63.432 -49.788 -19.145 1.00 53.19 414 GLU A C 1
ATOM 1234 O O . GLU A 1 155 ? 63.008 -49.029 -18.274 1.00 35.42 414 GLU A O 1
ATOM 1240 N N . ASP A 1 156 ? 64.467 -49.493 -19.926 1.00 41.20 415 ASP A N 1
ATOM 1241 C CA . ASP A 1 156 ? 65.128 -48.197 -19.863 1.00 40.87 415 ASP A CA 1
ATOM 1242 C C . ASP A 1 156 ? 64.232 -47.115 -20.449 1.00 45.73 415 ASP A C 1
ATOM 1243 O O . ASP A 1 156 ? 64.165 -46.002 -19.930 1.00 47.26 415 ASP A O 1
ATOM 1248 N N . GLU A 1 157 ? 63.547 -47.449 -21.537 1.00 41.50 416 GLU A N 1
ATOM 1249 C CA . GLU A 1 157 ? 62.680 -46.495 -22.215 1.00 52.14 416 GLU A CA 1
ATOM 1250 C C . GLU A 1 157 ? 61.431 -46.200 -21.392 1.00 64.47 416 GLU A C 1
ATOM 1251 O O . GLU A 1 157 ? 60.915 -45.087 -21.419 1.00 35.74 416 GLU A O 1
ATOM 1257 N N . ILE A 1 158 ? 60.949 -47.199 -20.659 1.00 33.61 417 ILE A N 1
ATOM 1258 C CA . ILE A 1 158 ? 59.862 -46.988 -19.710 1.00 33.95 417 ILE A CA 1
ATOM 1259 C C . ILE A 1 158 ? 60.337 -46.018 -18.634 1.00 51.16 417 ILE A C 1
ATOM 1260 O O . ILE A 1 158 ? 59.642 -45.064 -18.288 1.00 40.66 417 ILE A O 1
ATOM 1265 N N . ALA A 1 159 ? 61.537 -46.269 -18.122 1.00 34.01 418 ALA A N 1
ATOM 1266 C CA . ALA A 1 159 ? 62.136 -45.447 -17.078 1.00 43.06 418 ALA A CA 1
ATOM 1267 C C . ALA A 1 159 ? 62.222 -43.978 -17.475 1.00 44.22 418 ALA A C 1
ATOM 1268 O O . ALA A 1 159 ? 61.928 -43.089 -16.676 1.00 43.05 418 ALA A O 1
ATOM 1270 N N . LEU A 1 160 ? 62.634 -43.731 -18.713 1.00 42.79 419 LEU A N 1
ATOM 1271 C CA . LEU A 1 160 ? 62.838 -42.373 -19.196 1.00 40.73 419 LEU A CA 1
ATOM 1272 C C . LEU A 1 160 ? 61.526 -41.714 -19.616 1.00 41.26 419 LEU A C 1
ATOM 1273 O O . LEU A 1 160 ? 61.325 -40.524 -19.382 1.00 50.82 419 LEU A O 1
ATOM 1278 N N . TYR A 1 161 ? 60.640 -42.488 -20.235 1.00 40.66 420 TYR A N 1
ATOM 1279 C CA . TYR A 1 161 ? 59.338 -41.978 -20.651 1.00 32.77 420 TYR A CA 1
ATOM 1280 C C . TYR A 1 161 ? 58.541 -41.520 -19.435 1.00 59.64 420 TYR A C 1
ATOM 1281 O O . TYR A 1 161 ? 58.085 -40.381 -19.383 1.00 33.82 420 TYR A O 1
ATOM 1290 N N . THR A 1 162 ? 58.389 -42.410 -18.458 1.00 49.52 421 THR A N 1
ATOM 1291 C CA . THR A 1 162 ? 57.641 -42.098 -17.244 1.00 34.59 421 THR A CA 1
ATOM 1292 C C . THR A 1 162 ? 58.234 -40.900 -16.512 1.00 58.23 421 THR A C 1
ATOM 1293 O O . THR A 1 162 ? 57.511 -40.125 -15.890 1.00 58.57 421 THR A O 1
ATOM 1297 N N . ALA A 1 163 ? 59.552 -40.755 -16.590 1.00 34.55 422 ALA A N 1
ATOM 1298 C CA . ALA A 1 163 ? 60.225 -39.617 -15.984 1.00 35.07 422 ALA A CA 1
ATOM 1299 C C . ALA A 1 163 ? 59.720 -38.315 -16.595 1.00 48.03 422 ALA A C 1
ATOM 1300 O O . ALA A 1 163 ? 59.435 -37.354 -15.883 1.00 53.43 422 ALA A O 1
ATOM 1302 N N . LEU A 1 164 ? 59.617 -38.296 -17.919 1.00 45.88 423 LEU A N 1
ATOM 1303 C CA . LEU A 1 164 ? 59.145 -37.124 -18.643 1.00 51.05 423 LEU A CA 1
ATOM 1304 C C . LEU A 1 164 ? 57.658 -36.886 -18.406 1.00 64.06 423 LEU A C 1
ATOM 1305 O O . LEU A 1 164 ? 57.198 -35.746 -18.406 1.00 67.76 423 LEU A O 1
ATOM 1310 N N . VAL A 1 165 ? 56.914 -37.970 -18.211 1.00 35.62 424 VAL A N 1
ATOM 1311 C CA . VAL A 1 165 ? 55.487 -37.882 -17.925 1.00 45.61 424 VAL A CA 1
ATOM 1312 C C . VAL A 1 165 ? 55.264 -37.109 -16.632 1.00 47.72 424 VAL A C 1
ATOM 1313 O O . VAL A 1 165 ? 54.376 -36.260 -16.545 1.00 51.76 424 VAL A O 1
ATOM 1317 N N . LEU A 1 166 ? 56.090 -37.400 -15.632 1.00 42.13 425 LEU A N 1
ATOM 1318 C CA . LEU A 1 166 ? 56.000 -36.730 -14.341 1.00 55.47 425 LEU A CA 1
ATOM 1319 C C . LEU A 1 166 ? 56.495 -35.290 -14.431 1.00 53.25 425 LEU A C 1
ATOM 1320 O O . LEU A 1 166 ? 55.780 -34.356 -14.074 1.00 56.48 425 LEU A O 1
ATOM 1325 N N . ILE A 1 167 ? 57.721 -35.118 -14.915 1.00 38.93 426 ILE A N 1
ATOM 1326 C CA . ILE A 1 167 ? 58.301 -33.790 -15.063 1.00 43.56 426 ILE A CA 1
ATOM 1327 C C . ILE A 1 167 ? 57.680 -33.055 -16.250 1.00 52.55 426 ILE A C 1
ATOM 1328 O O . ILE A 1 167 ? 58.131 -33.203 -17.386 1.00 56.28 426 ILE A O 1
ATOM 1333 N N . ASN A 1 168 ? 56.645 -32.263 -15.977 1.00 61.23 427 ASN A N 1
ATOM 1334 C CA . ASN A 1 168 ? 55.932 -31.535 -17.022 1.00 41.79 427 ASN A CA 1
ATOM 1335 C C . ASN A 1 168 ? 55.701 -30.090 -16.604 1.00 73.73 427 ASN A C 1
ATOM 1336 O O . ASN A 1 168 ? 54.907 -29.820 -15.706 1.00 86.31 427 ASN A O 1
ATOM 1341 N N . ALA A 1 169 ? 56.386 -29.162 -17.265 1.00 60.34 428 ALA A N 1
ATOM 1342 C CA . ALA A 1 169 ? 56.279 -27.747 -16.923 1.00 62.35 428 ALA A CA 1
ATOM 1343 C C . ALA A 1 169 ? 55.001 -27.122 -17.470 1.00 69.43 428 ALA A C 1
ATOM 1344 O O . ALA A 1 169 ? 54.698 -25.964 -17.187 1.00 75.34 428 ALA A O 1
ATOM 1346 N N . HIS A 1 170 ? 54.256 -27.892 -18.256 1.00 68.14 429 HIS A N 1
ATOM 1347 C CA . HIS A 1 170 ? 52.981 -27.428 -18.784 1.00 75.93 429 HIS A CA 1
ATOM 1348 C C . HIS A 1 170 ? 51.841 -27.676 -17.799 1.00 78.03 429 HIS A C 1
ATOM 1349 O O . HIS A 1 170 ? 50.676 -27.440 -18.119 1.00 77.20 429 HIS A O 1
ATOM 1356 N N . ARG A 1 171 ? 52.179 -28.152 -16.604 1.00 79.51 430 ARG A N 1
ATOM 1357 C CA . ARG A 1 171 ? 51.178 -28.364 -15.565 1.00 75.47 430 ARG A CA 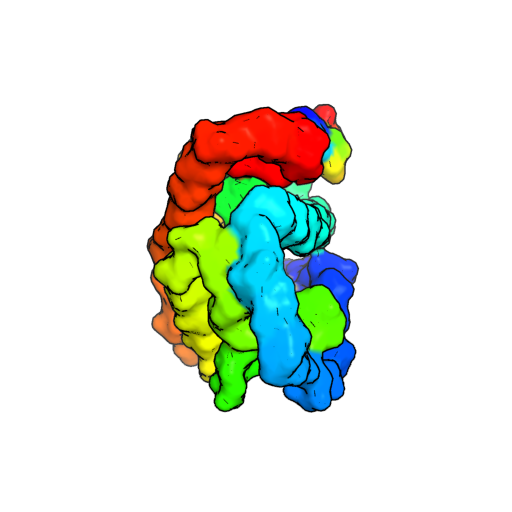1
ATOM 1358 C C . ARG A 1 171 ? 50.916 -27.063 -14.816 1.00 65.82 430 ARG A C 1
ATOM 1359 O O . ARG A 1 171 ? 51.852 -26.402 -14.365 1.00 56.86 430 ARG A O 1
ATOM 1367 N N . PRO A 1 172 ? 49.634 -26.692 -14.688 1.00 64.78 431 PRO A N 1
ATOM 1368 C CA . PRO A 1 172 ? 49.222 -25.449 -14.026 1.00 70.06 431 PRO A CA 1
ATOM 1369 C C . PRO A 1 172 ? 49.447 -25.514 -12.522 1.00 70.65 431 PRO A C 1
ATOM 1370 O O . PRO A 1 172 ? 49.397 -26.599 -11.941 1.00 71.66 431 PRO A O 1
ATOM 1374 N N . GLY A 1 173 ? 49.694 -24.363 -11.904 1.00 75.76 432 GLY A N 1
ATOM 1375 C CA . GLY A 1 173 ? 49.904 -24.305 -10.470 1.00 88.93 432 GLY A CA 1
ATOM 1376 C C . GLY A 1 173 ? 51.368 -24.342 -10.082 1.00 87.05 432 GLY A C 1
ATOM 1377 O O . GLY A 1 173 ? 51.702 -24.385 -8.897 1.00 97.31 432 GLY A O 1
ATOM 1378 N N . LEU A 1 174 ? 52.247 -24.325 -11.078 1.00 69.44 433 LEU A N 1
ATOM 1379 C CA . LEU A 1 174 ? 53.682 -24.362 -10.817 1.00 71.41 433 LEU A CA 1
ATOM 1380 C C . LEU A 1 174 ? 54.215 -22.988 -10.420 1.00 79.80 433 LEU A C 1
ATOM 1381 O O . LEU A 1 174 ? 54.006 -22.004 -11.129 1.00 89.79 433 LEU A O 1
ATOM 1386 N N . GLN A 1 175 ? 54.901 -22.930 -9.282 1.00 80.15 434 GLN A N 1
ATOM 1387 C CA . GLN A 1 175 ? 55.533 -21.696 -8.830 1.00 89.44 434 GLN A CA 1
ATOM 1388 C C . GLN A 1 175 ? 56.824 -21.455 -9.606 1.00 84.67 434 GLN A C 1
ATOM 1389 O O . GLN A 1 175 ? 56.912 -20.527 -10.411 1.00 88.83 434 GLN A O 1
ATOM 1395 N N . GLU A 1 176 ? 57.823 -22.297 -9.361 1.00 84.64 435 GLU A N 1
ATOM 1396 C CA . GLU A 1 176 ? 59.077 -22.232 -10.103 1.00 94.41 435 GLU A CA 1
ATOM 1397 C C . GLU A 1 176 ? 58.960 -23.019 -11.405 1.00 91.00 435 GLU A C 1
ATOM 1398 O O . GLU A 1 176 ? 59.570 -24.077 -11.551 1.00 91.29 435 GLU A O 1
ATOM 1404 N N . LYS A 1 177 ? 58.174 -22.500 -12.346 1.00 81.92 436 LYS A N 1
ATOM 1405 C CA . LYS A 1 177 ? 57.953 -23.176 -13.621 1.00 55.75 436 LYS A CA 1
ATOM 1406 C C . LYS A 1 177 ? 59.238 -23.296 -14.431 1.00 63.66 436 LYS A C 1
ATOM 1407 O O . LYS A 1 177 ? 59.531 -24.352 -14.992 1.00 56.96 436 LYS A O 1
ATOM 1413 N N . ARG A 1 178 ? 60.001 -22.209 -14.481 1.00 75.58 437 ARG A N 1
ATOM 1414 C CA . ARG A 1 178 ? 61.255 -22.172 -15.226 1.00 73.69 437 ARG A CA 1
ATOM 1415 C C . ARG A 1 178 ? 62.227 -23.236 -14.721 1.00 76.50 437 ARG A C 1
ATOM 1416 O O . ARG A 1 178 ? 63.033 -23.768 -15.483 1.00 50.65 437 ARG A O 1
ATOM 1424 N N . LYS A 1 179 ? 62.130 -23.547 -13.432 1.00 77.38 438 LYS A N 1
ATOM 1425 C CA . LYS A 1 179 ? 62.957 -24.574 -12.813 1.00 62.85 438 LYS A CA 1
ATOM 1426 C C . LYS A 1 179 ? 62.604 -25.952 -13.367 1.00 66.82 438 LYS A C 1
ATOM 1427 O O . LYS A 1 179 ? 63.483 -26.784 -13.594 1.00 71.81 438 LYS A O 1
ATOM 1433 N N . VAL A 1 180 ? 61.312 -26.183 -13.586 1.00 70.63 439 VAL A N 1
ATOM 1434 C CA . VAL A 1 180 ? 60.834 -27.451 -14.128 1.00 62.79 439 VAL A CA 1
ATOM 1435 C C . VAL A 1 180 ? 61.211 -27.596 -15.600 1.00 66.12 439 VAL A C 1
ATOM 1436 O O . VAL A 1 180 ? 61.607 -28.675 -16.041 1.00 60.23 439 VAL A O 1
ATOM 1440 N N . GLU A 1 181 ? 61.083 -26.501 -16.348 1.00 64.99 440 GLU A N 1
ATOM 1441 C CA . GLU A 1 181 ? 61.424 -26.475 -17.767 1.00 53.19 440 GLU A CA 1
ATOM 1442 C C . GLU A 1 181 ? 62.852 -26.951 -17.995 1.00 55.03 440 GLU A C 1
ATOM 1443 O O . GLU A 1 181 ? 63.118 -27.726 -18.912 1.00 60.28 440 GLU A O 1
ATOM 1449 N N . GLN A 1 182 ? 63.766 -26.477 -17.155 1.00 55.73 441 GLN A N 1
ATOM 1450 C CA . GLN A 1 182 ? 65.171 -26.845 -17.259 1.00 54.68 441 GLN A CA 1
ATOM 1451 C C . GLN A 1 182 ? 65.372 -28.327 -16.959 1.00 51.17 441 GLN A C 1
ATOM 1452 O O . GLN A 1 182 ? 66.067 -29.022 -17.695 1.00 63.85 441 GLN A O 1
ATOM 1458 N N . LEU A 1 183 ? 64.756 -28.811 -15.884 1.00 55.30 442 LEU A N 1
ATOM 1459 C CA . LEU A 1 183 ? 64.844 -30.227 -15.531 1.00 60.41 442 LEU A CA 1
ATOM 1460 C C . LEU A 1 183 ? 64.213 -31.101 -16.607 1.00 61.37 442 LEU A C 1
ATOM 1461 O O . LEU A 1 183 ? 64.750 -32.152 -16.956 1.00 38.13 442 LEU A O 1
ATOM 1466 N N . GLN A 1 184 ? 63.073 -30.657 -17.129 1.00 57.35 443 GLN A N 1
ATOM 1467 C CA . GLN A 1 184 ? 62.372 -31.389 -18.176 1.00 49.98 443 GLN A CA 1
ATOM 1468 C C . GLN A 1 184 ? 63.245 -31.533 -19.415 1.00 37.01 443 GLN A C 1
ATOM 1469 O O . GLN A 1 184 ? 63.294 -32.598 -20.027 1.00 59.69 443 GLN A O 1
ATOM 1475 N N . TYR A 1 185 ? 63.946 -30.462 -19.769 1.00 49.20 444 TYR A N 1
ATOM 1476 C CA . TYR A 1 185 ? 64.766 -30.456 -20.974 1.00 52.56 444 TYR A CA 1
ATOM 1477 C C . TYR A 1 185 ? 65.930 -31.436 -20.887 1.00 51.91 444 TYR A C 1
ATOM 1478 O O . TYR A 1 185 ? 66.182 -32.184 -21.830 1.00 38.62 444 TYR A O 1
ATOM 1487 N N . ASN A 1 186 ? 66.635 -31.426 -19.758 1.00 44.72 445 ASN A N 1
ATOM 1488 C CA . ASN A 1 186 ? 67.751 -32.339 -19.553 1.00 43.39 445 ASN A CA 1
ATOM 1489 C C . ASN A 1 186 ? 67.297 -33.788 -19.646 1.00 50.38 445 ASN A C 1
ATOM 1490 O O . ASN A 1 186 ? 68.032 -34.652 -20.119 1.00 49.17 445 ASN A O 1
ATOM 1495 N N . LEU A 1 187 ? 66.075 -34.041 -19.191 1.00 38.72 446 LEU A N 1
ATOM 1496 C CA . LEU A 1 187 ? 65.491 -35.373 -19.264 1.00 45.24 446 LEU A CA 1
ATOM 1497 C C . LEU A 1 187 ? 65.074 -35.702 -20.695 1.00 46.54 446 LEU A C 1
ATOM 1498 O O . LEU A 1 187 ? 65.157 -36.853 -21.120 1.00 36.47 446 LEU A O 1
ATOM 1503 N N . GLU A 1 188 ? 64.629 -34.686 -21.430 1.00 43.98 447 GLU A N 1
ATOM 1504 C CA . GLU A 1 188 ? 64.302 -34.847 -22.840 1.00 36.99 447 GLU A CA 1
ATOM 1505 C C . GLU A 1 188 ? 65.571 -35.166 -23.619 1.00 47.16 447 GLU A C 1
ATOM 1506 O O . GLU A 1 188 ? 65.577 -36.044 -24.480 1.00 38.57 447 GLU A O 1
ATOM 1512 N N . LEU A 1 189 ? 66.644 -34.446 -23.308 1.00 32.23 448 LEU A N 1
ATOM 1513 C CA . LEU A 1 189 ? 67.933 -34.671 -23.952 1.00 59.62 448 LEU A CA 1
ATOM 1514 C C . LEU A 1 189 ? 68.440 -36.075 -23.651 1.00 52.98 448 LEU A C 1
ATOM 1515 O O . LEU A 1 189 ? 68.906 -36.782 -24.542 1.00 46.24 448 LEU A O 1
ATOM 1520 N N . ALA A 1 190 ? 68.344 -36.469 -22.386 1.00 31.78 449 ALA A N 1
ATOM 1521 C CA . ALA A 1 190 ? 68.810 -37.778 -21.948 1.00 45.50 449 ALA A CA 1
ATOM 1522 C C . ALA A 1 190 ? 68.029 -38.901 -22.622 1.00 42.13 449 ALA A C 1
ATOM 1523 O O . ALA A 1 190 ? 68.609 -39.900 -23.045 1.00 30.94 449 ALA A O 1
ATOM 1525 N N . PHE A 1 191 ? 66.715 -38.732 -22.712 1.00 31.90 450 PHE A N 1
ATOM 1526 C CA . PHE A 1 191 ? 65.858 -39.708 -23.369 1.00 33.08 450 PHE A CA 1
ATOM 1527 C C . PHE A 1 191 ? 66.263 -39.849 -24.829 1.00 37.53 450 PHE A C 1
ATOM 1528 O O . PHE A 1 191 ? 66.479 -40.957 -25.317 1.00 30.26 450 PHE A O 1
ATOM 1536 N N . HIS A 1 192 ? 66.373 -38.716 -25.516 1.00 45.85 451 HIS A N 1
ATOM 1537 C CA . HIS A 1 192 ? 66.680 -38.699 -26.940 1.00 30.06 451 HIS A CA 1
ATOM 1538 C C . HIS A 1 192 ? 68.064 -39.275 -27.214 1.00 39.00 451 HIS A C 1
ATOM 1539 O O . HIS A 1 192 ? 68.262 -39.979 -28.201 1.00 34.76 451 HIS A O 1
ATOM 1546 N N . HIS A 1 193 ? 69.018 -38.976 -26.337 1.00 31.90 452 HIS A N 1
ATOM 1547 C CA . HIS A 1 193 ? 70.373 -39.502 -26.477 1.00 31.67 452 HIS A CA 1
ATOM 1548 C C . HIS A 1 193 ? 70.394 -41.021 -26.377 1.00 34.78 452 HIS A C 1
ATOM 1549 O O . HIS A 1 193 ? 71.078 -41.691 -27.148 1.00 41.48 452 HIS A O 1
ATOM 1556 N N . HIS A 1 194 ? 69.644 -41.557 -25.421 1.00 30.48 453 HIS A N 1
ATOM 1557 C CA . HIS A 1 194 ? 69.615 -42.996 -25.188 1.00 54.95 453 HIS A CA 1
ATOM 1558 C C . HIS A 1 194 ? 68.935 -43.726 -26.340 1.00 66.65 453 HIS A C 1
ATOM 1559 O O . HIS A 1 194 ? 69.312 -44.845 -26.681 1.00 31.44 453 HIS A O 1
ATOM 1566 N N . LEU A 1 195 ? 67.931 -43.088 -26.933 1.00 30.55 454 LEU A N 1
ATOM 1567 C CA . LEU A 1 195 ? 67.218 -43.679 -28.058 1.00 30.81 454 LEU A CA 1
ATOM 1568 C C . LEU A 1 195 ? 68.123 -43.780 -29.281 1.00 30.96 454 LEU A C 1
ATOM 1569 O O . LEU A 1 195 ? 68.054 -44.749 -30.034 1.00 56.9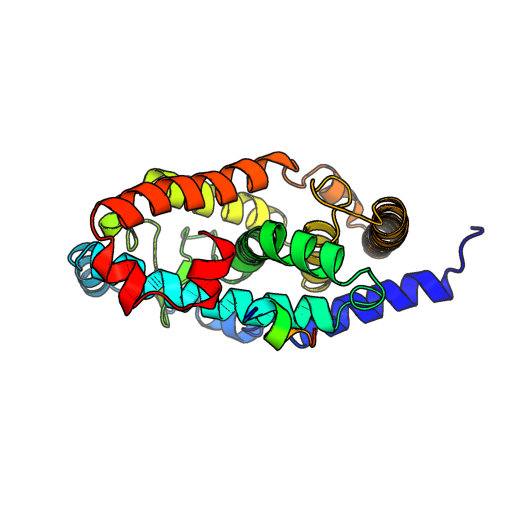2 454 LEU A O 1
ATOM 1574 N N . CYS A 1 196 ? 68.974 -42.776 -29.468 1.00 30.55 455 CYS A N 1
ATOM 1575 C CA . CYS A 1 196 ? 69.911 -42.770 -30.585 1.00 34.32 455 CYS A CA 1
ATOM 1576 C C . CYS A 1 196 ? 71.071 -43.716 -30.324 1.00 37.49 455 CYS A C 1
ATOM 1577 O O . CYS A 1 196 ? 71.639 -44.286 -31.254 1.00 47.91 455 CYS A O 1
ATOM 1580 N N . LYS A 1 197 ? 71.417 -43.880 -29.051 1.00 53.82 456 LYS A N 1
ATOM 1581 C CA . LYS A 1 197 ? 72.457 -44.816 -28.650 1.00 32.02 456 LYS A CA 1
ATOM 1582 C C . LYS A 1 197 ? 72.005 -46.232 -28.976 1.00 32.84 456 LYS A C 1
ATOM 1583 O O . LYS A 1 197 ? 72.824 -47.125 -29.178 1.00 98.72 456 LYS A O 1
ATOM 1589 N N . THR A 1 198 ? 70.690 -46.420 -29.043 1.00 39.62 457 THR A N 1
ATOM 1590 C CA . THR A 1 198 ? 70.104 -47.741 -29.235 1.00 40.04 457 THR A CA 1
ATOM 1591 C C . THR A 1 198 ? 69.294 -47.876 -30.524 1.00 45.02 457 THR A C 1
ATOM 1592 O O . THR A 1 198 ? 68.568 -48.854 -30.692 1.00 51.01 457 THR A O 1
ATOM 1596 N N . HIS A 1 199 ? 69.419 -46.897 -31.419 1.00 48.84 458 HIS A N 1
ATOM 1597 C CA . HIS A 1 199 ? 68.698 -46.894 -32.695 1.00 49.49 458 HIS A CA 1
ATOM 1598 C C . HIS A 1 199 ? 67.182 -46.953 -32.507 1.00 56.80 458 HIS A C 1
ATOM 1599 O O . HIS A 1 199 ? 66.466 -47.489 -33.350 1.00 35.07 458 HIS A O 1
ATOM 1606 N N . ARG A 1 200 ? 66.698 -46.390 -31.405 1.00 57.98 459 ARG A N 1
ATOM 1607 C CA . ARG A 1 200 ? 65.284 -46.473 -31.060 1.00 47.54 459 ARG A CA 1
ATOM 1608 C C . ARG A 1 200 ? 64.590 -45.124 -31.214 1.00 50.81 459 ARG A C 1
ATOM 1609 O O . ARG A 1 200 ? 63.473 -44.931 -30.734 1.00 64.50 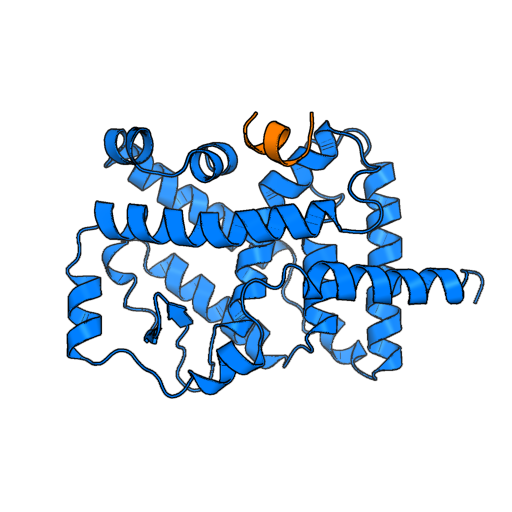459 ARG A O 1
ATOM 1617 N N . GLN A 1 201 ? 65.264 -44.202 -31.894 1.00 46.90 460 GLN A N 1
ATOM 1618 C CA . GLN A 1 201 ? 64.751 -42.861 -32.165 1.00 51.18 460 GLN A CA 1
ATOM 1619 C C . GLN A 1 201 ? 63.394 -42.868 -32.866 1.00 51.01 460 GLN A C 1
ATOM 1620 O O . GLN A 1 201 ? 62.636 -41.902 -32.779 1.00 38.95 460 GLN A O 1
ATOM 1626 N N . SER A 1 202 ? 63.099 -43.964 -33.557 1.00 44.81 461 SER A N 1
ATOM 1627 C CA . SER A 1 202 ? 61.881 -44.087 -34.346 1.00 35.63 461 SER A CA 1
ATOM 1628 C C . SER A 1 202 ? 60.610 -43.938 -33.515 1.00 55.07 461 SER A C 1
ATOM 1629 O O . SER A 1 202 ? 59.574 -43.518 -34.029 1.00 61.97 461 SER A O 1
ATOM 1632 N N . ILE A 1 203 ? 60.695 -44.277 -32.233 1.00 38.23 462 ILE A N 1
ATOM 1633 C CA . ILE A 1 203 ? 59.513 -44.334 -31.380 1.00 40.22 462 ILE A CA 1
ATOM 1634 C C . ILE A 1 203 ? 59.039 -42.967 -30.892 1.00 44.95 462 ILE A C 1
ATOM 1635 O O . ILE A 1 203 ? 57.922 -42.843 -30.391 1.00 43.11 462 ILE A O 1
ATOM 1640 N N . LEU A 1 204 ? 59.887 -41.951 -31.028 1.00 43.54 463 LEU A N 1
ATOM 1641 C CA . LEU A 1 204 ? 59.542 -40.603 -30.583 1.00 40.97 463 LEU A CA 1
ATOM 1642 C C . LEU A 1 204 ? 58.259 -40.105 -31.242 1.00 45.48 463 LEU A C 1
ATOM 1643 O O . LEU A 1 204 ? 57.415 -39.492 -30.591 1.00 51.62 463 LEU A O 1
ATOM 1648 N N . ALA A 1 205 ? 58.113 -40.383 -32.533 1.00 43.81 464 ALA A N 1
ATOM 1649 C CA . ALA A 1 205 ? 56.911 -39.999 -33.259 1.00 38.08 464 ALA A CA 1
ATOM 1650 C C . ALA A 1 205 ? 55.771 -40.965 -32.961 1.00 65.56 464 ALA A C 1
ATOM 1651 O O . ALA A 1 205 ? 54.600 -40.608 -33.077 1.00 70.64 464 ALA A O 1
ATOM 1653 N N . LYS A 1 206 ? 56.119 -42.189 -32.577 1.00 38.43 465 LYS A N 1
ATOM 1654 C CA . LYS A 1 206 ? 55.122 -43.220 -32.311 1.00 51.20 465 LYS A CA 1
ATOM 1655 C C . LYS A 1 206 ? 54.439 -43.025 -30.961 1.00 61.18 465 LYS A C 1
ATOM 1656 O O . LYS A 1 206 ? 53.389 -43.611 -30.700 1.00 74.42 465 LYS A O 1
ATOM 1662 N N . LEU A 1 207 ? 55.045 -42.207 -30.105 1.00 37.68 466 LEU A N 1
ATOM 1663 C CA . LEU A 1 207 ? 54.520 -41.959 -28.765 1.00 37.36 466 LEU A CA 1
ATOM 1664 C C . LEU A 1 207 ? 53.142 -41.304 -28.818 1.00 63.70 466 LEU A C 1
ATOM 1665 O O . LEU A 1 207 ? 52.870 -40.499 -29.711 1.00 78.00 466 LEU A O 1
ATOM 1670 N N . PRO A 1 208 ? 52.263 -41.658 -27.864 1.00 57.84 467 PRO A N 1
ATOM 1671 C CA . PRO A 1 208 ? 50.912 -41.089 -27.802 1.00 56.95 467 PRO A CA 1
ATOM 1672 C C . PRO A 1 208 ? 50.937 -39.633 -27.357 1.00 61.08 467 PRO A C 1
ATOM 1673 O O . PRO A 1 208 ? 51.799 -39.260 -26.558 1.00 68.50 467 PRO A O 1
ATOM 1677 N N . PRO A 1 209 ? 50.002 -38.818 -27.876 1.00 66.72 468 PRO A N 1
ATOM 1678 C CA . PRO A 1 209 ? 49.928 -37.378 -27.600 1.00 43.14 468 PRO A CA 1
ATOM 1679 C C . PRO A 1 209 ? 49.808 -37.068 -26.113 1.00 88.56 468 PRO A C 1
ATOM 1680 O O . PRO A 1 209 ? 49.352 -37.918 -25.346 1.00 83.42 468 PRO A O 1
ATOM 1684 N N . LYS A 1 210 ? 50.200 -35.858 -25.723 1.00 97.80 469 LYS A N 1
ATOM 1685 C CA . LYS A 1 210 ? 50.182 -35.457 -24.320 1.00 106.73 469 LYS A CA 1
ATOM 1686 C C . LYS A 1 210 ? 48.756 -35.408 -23.776 1.00 106.90 469 LYS A C 1
ATOM 1687 O O . LYS A 1 210 ? 48.539 -35.519 -22.569 1.00 99.99 469 LYS A O 1
ATOM 1693 N N . GLY A 1 211 ? 47.790 -35.254 -24.677 1.00 104.44 470 GLY A N 1
ATOM 1694 C CA . GLY A 1 211 ? 46.395 -35.148 -24.293 1.00 97.80 470 GLY A CA 1
ATOM 1695 C C . GLY A 1 211 ? 45.701 -36.482 -24.107 1.00 76.36 470 GLY A C 1
ATOM 1696 O O . GLY A 1 211 ? 44.620 -36.546 -23.521 1.00 78.74 470 GLY A O 1
ATOM 1697 N N . LYS A 1 212 ? 46.317 -37.548 -24.606 1.00 70.02 471 LYS A N 1
ATOM 1698 C CA . LYS A 1 212 ? 45.737 -38.881 -24.495 1.00 69.89 471 LYS A CA 1
ATOM 1699 C C . LYS A 1 212 ? 45.622 -39.295 -23.032 1.00 73.42 471 LYS A C 1
ATOM 1700 O O . LYS A 1 212 ? 44.626 -39.891 -22.622 1.00 79.02 471 LYS A O 1
ATOM 1706 N N . LEU A 1 213 ? 46.642 -38.963 -22.248 1.00 65.53 472 LEU A N 1
ATOM 1707 C CA . LEU A 1 213 ? 46.631 -39.264 -20.823 1.00 61.93 472 LEU A CA 1
ATOM 1708 C C . LEU A 1 213 ? 45.878 -38.187 -20.050 1.00 66.22 472 LEU A C 1
ATOM 1709 O O . LEU A 1 213 ? 45.373 -38.441 -18.958 1.00 67.98 472 LEU A O 1
ATOM 1714 N N . ARG A 1 214 ? 45.812 -36.985 -20.618 1.00 72.70 473 ARG A N 1
ATOM 1715 C CA . ARG A 1 214 ? 44.982 -35.927 -20.058 1.00 79.59 473 ARG A CA 1
ATOM 1716 C C . ARG A 1 214 ? 43.533 -36.383 -20.076 1.00 67.73 473 ARG A C 1
ATOM 1717 O O . ARG A 1 214 ? 42.787 -36.157 -19.125 1.00 78.09 473 ARG A O 1
ATOM 1725 N N . SER A 1 215 ? 43.150 -37.038 -21.168 1.00 64.65 474 SER A N 1
ATOM 1726 C CA . SER A 1 215 ? 41.811 -37.588 -21.316 1.00 67.58 474 SER A CA 1
ATOM 1727 C C . SER A 1 215 ? 41.548 -38.659 -20.266 1.00 67.44 474 SER A C 1
ATOM 1728 O O . SER A 1 215 ? 40.613 -38.543 -19.479 1.00 73.97 474 SER A O 1
ATOM 1731 N N . LEU A 1 216 ? 42.392 -39.686 -20.253 1.00 63.58 475 LEU A N 1
ATOM 1732 C CA . LEU A 1 216 ? 42.211 -40.840 -19.375 1.00 68.28 475 LEU A CA 1
ATOM 1733 C C . LEU A 1 216 ? 42.146 -40.483 -17.890 1.00 62.75 475 LEU A C 1
ATOM 1734 O O . LEU A 1 216 ? 41.218 -40.892 -17.193 1.00 57.42 475 LEU A O 1
ATOM 1739 N N . CYS A 1 217 ? 43.127 -39.723 -17.413 1.00 57.68 476 CYS A N 1
ATOM 1740 C CA . CYS A 1 217 ? 43.195 -39.362 -15.999 1.00 70.43 476 CYS A CA 1
ATOM 1741 C C . CYS A 1 217 ? 42.002 -38.528 -15.545 1.00 74.93 476 CYS A C 1
ATOM 1742 O O . CYS A 1 217 ? 41.509 -38.697 -14.431 1.00 71.15 476 CYS A O 1
ATOM 1745 N N . SER A 1 218 ? 41.540 -37.631 -16.408 1.00 62.37 477 SER A N 1
ATOM 1746 C CA . SER A 1 218 ? 40.382 -36.806 -16.092 1.00 72.85 477 SER A CA 1
ATOM 1747 C C . SER A 1 218 ? 39.097 -37.607 -16.251 1.00 78.47 477 SER A C 1
ATOM 1748 O O . SER A 1 218 ? 38.130 -37.393 -15.524 1.00 86.38 477 SER A O 1
ATOM 1751 N N . GLN A 1 219 ? 39.094 -38.529 -17.208 1.00 78.72 478 GLN A N 1
ATOM 1752 C CA . GLN A 1 219 ? 37.947 -39.401 -17.433 1.00 75.99 478 GLN A CA 1
ATOM 1753 C C . GLN A 1 219 ? 37.756 -40.300 -16.216 1.00 71.42 478 GLN A C 1
ATOM 1754 O O . GLN A 1 219 ? 36.640 -40.706 -15.896 1.00 68.33 478 GLN A O 1
ATOM 1760 N N . HIS A 1 220 ? 38.858 -40.599 -15.535 1.00 77.68 479 HIS A N 1
ATOM 1761 C CA . HIS A 1 220 ? 38.814 -41.386 -14.309 1.00 72.18 479 HIS A CA 1
ATOM 1762 C C . HIS A 1 220 ? 38.202 -40.593 -13.164 1.00 65.46 479 HIS A C 1
ATOM 1763 O O . HIS A 1 220 ? 37.300 -41.074 -12.480 1.00 65.54 479 HIS A O 1
ATOM 1770 N N . VAL A 1 221 ? 38.696 -39.376 -12.959 1.00 60.71 480 VAL A N 1
ATOM 1771 C CA . VAL A 1 221 ? 38.224 -38.543 -11.860 1.00 77.59 480 VAL A CA 1
ATOM 1772 C C . VAL A 1 221 ? 36.780 -38.102 -12.099 1.00 84.19 480 VAL A C 1
ATOM 1773 O O . VAL A 1 221 ? 36.081 -37.713 -11.166 1.00 61.33 480 VAL A O 1
ATOM 1777 N N . GLU A 1 222 ? 36.341 -38.185 -13.352 1.00 81.96 481 GLU A N 1
ATOM 1778 C CA . GLU A 1 222 ? 34.970 -37.861 -13.726 1.00 89.23 481 GLU A CA 1
ATOM 1779 C C . GLU A 1 222 ? 34.011 -38.950 -13.261 1.00 88.23 481 GLU A C 1
ATOM 1780 O O . GLU A 1 222 ? 32.959 -38.665 -12.690 1.00 94.09 481 GLU A O 1
ATOM 1786 N N . ARG A 1 223 ? 34.386 -40.201 -13.507 1.00 85.52 482 ARG A N 1
ATOM 1787 C CA . ARG A 1 223 ? 33.558 -41.333 -13.122 1.00 89.85 482 ARG A CA 1
ATOM 1788 C C . ARG A 1 223 ? 33.629 -41.562 -11.617 1.00 87.38 482 ARG A C 1
ATOM 1789 O O . ARG A 1 223 ? 32.761 -42.213 -11.040 1.00 83.20 482 ARG A O 1
ATOM 1797 N N . LEU A 1 224 ? 34.669 -41.024 -10.986 1.00 61.03 483 LEU A N 1
ATOM 1798 C CA . LEU A 1 224 ? 34.807 -41.108 -9.537 1.00 72.87 483 LEU A CA 1
ATOM 1799 C C . LEU A 1 224 ? 33.786 -40.217 -8.847 1.00 67.69 483 LEU A C 1
ATOM 1800 O O . LEU A 1 224 ? 33.135 -40.636 -7.890 1.00 69.20 483 LEU A O 1
ATOM 1805 N N . GLN A 1 225 ? 33.653 -38.986 -9.336 1.00 78.04 484 GLN A N 1
ATOM 1806 C CA . GLN A 1 225 ? 32.717 -38.024 -8.758 1.00 99.35 484 GLN A CA 1
ATOM 1807 C C . GLN A 1 225 ? 31.289 -38.552 -8.821 1.00 110.52 484 GLN A C 1
ATOM 1808 O O . GLN A 1 225 ? 30.456 -38.213 -7.983 1.00 71.99 484 GLN A O 1
ATOM 1814 N N . ILE A 1 226 ? 31.016 -39.384 -9.821 1.00 69.32 485 ILE A N 1
ATOM 1815 C CA . ILE A 1 226 ? 29.747 -40.092 -9.902 1.00 106.01 485 ILE A CA 1
ATOM 1816 C C . ILE A 1 226 ? 29.626 -41.047 -8.720 1.00 93.77 485 ILE A C 1
ATOM 1817 O O . ILE A 1 226 ? 28.635 -41.032 -7.991 1.00 90.71 485 ILE A O 1
ATOM 1822 N N . PHE A 1 227 ? 30.648 -41.874 -8.535 1.00 75.93 486 PHE A N 1
ATOM 1823 C CA . PHE A 1 227 ? 30.659 -42.850 -7.456 1.00 71.71 486 PHE A CA 1
ATOM 1824 C C . PHE A 1 227 ? 30.748 -42.169 -6.095 1.00 79.44 486 PHE A C 1
ATOM 1825 O O . PHE A 1 227 ? 30.149 -42.630 -5.124 1.00 86.63 486 PHE A O 1
ATOM 1833 N N . GLN A 1 228 ? 31.493 -41.069 -6.030 1.00 90.92 487 GLN A N 1
ATOM 1834 C CA . GLN A 1 228 ? 31.636 -40.311 -4.790 1.00 95.99 487 GLN A CA 1
ATOM 1835 C C . GLN A 1 228 ? 30.310 -39.654 -4.407 1.00 100.37 487 GLN A C 1
ATOM 1836 O O . GLN A 1 228 ? 30.162 -39.128 -3.306 1.00 98.37 487 GLN A O 1
ATOM 1842 N N . HIS A 1 229 ? 29.346 -39.691 -5.323 1.00 105.22 488 HIS A N 1
ATOM 1843 C CA . HIS A 1 229 ? 28.014 -39.159 -5.060 1.00 103.95 488 HIS A CA 1
ATOM 1844 C C . HIS A 1 229 ? 27.002 -40.278 -4.843 1.00 96.07 488 HIS A C 1
ATOM 1845 O O . HIS A 1 229 ? 26.075 -40.135 -4.048 1.00 107.37 488 HIS A O 1
ATOM 1852 N N . LEU A 1 230 ? 27.173 -41.385 -5.560 1.00 88.85 489 LEU A N 1
ATOM 1853 C CA . LEU A 1 230 ? 26.304 -42.541 -5.379 1.00 91.85 489 LEU A CA 1
ATOM 1854 C C . LEU A 1 230 ? 26.581 -43.190 -4.031 1.00 76.47 489 LEU A C 1
ATOM 1855 O O . LEU A 1 230 ? 25.659 -43.486 -3.272 1.00 102.78 489 LEU A O 1
ATOM 1860 N N . HIS A 1 231 ? 27.860 -43.397 -3.738 1.00 85.28 490 HIS A N 1
ATOM 1861 C CA . HIS A 1 231 ? 28.269 -44.001 -2.479 1.00 84.37 490 HIS A CA 1
ATOM 1862 C C . HIS A 1 231 ? 29.247 -43.095 -1.739 1.00 87.41 490 HIS A C 1
ATOM 1863 O O . HIS A 1 231 ? 30.409 -43.461 -1.552 1.00 70.64 490 HIS A O 1
ATOM 1870 N N . PRO A 1 232 ? 28.779 -41.914 -1.302 1.00 81.48 491 PRO A N 1
ATOM 1871 C CA . PRO A 1 232 ? 29.680 -40.921 -0.707 1.00 86.63 491 PRO A CA 1
ATOM 1872 C C . PRO A 1 232 ? 30.266 -41.411 0.606 1.00 74.29 491 PRO A C 1
ATOM 1873 O O . PRO A 1 232 ? 31.404 -41.085 0.944 1.00 73.12 491 PRO A O 1
ATOM 1877 N N . ILE A 1 233 ? 29.479 -42.188 1.339 1.00 75.55 492 ILE A N 1
ATOM 1878 C CA . ILE A 1 233 ? 29.896 -42.693 2.640 1.00 86.28 492 ILE A CA 1
ATOM 1879 C C . ILE A 1 233 ? 30.921 -43.821 2.493 1.00 87.63 492 ILE A C 1
ATOM 1880 O O . ILE A 1 233 ? 31.734 -44.055 3.387 1.00 76.23 492 ILE A O 1
ATOM 1885 N N . VAL A 1 234 ? 30.890 -44.503 1.352 1.00 82.90 493 VAL A N 1
ATOM 1886 C CA . VAL A 1 234 ? 31.832 -45.585 1.087 1.00 78.36 493 VAL A CA 1
ATOM 1887 C C . VAL A 1 234 ? 33.237 -45.043 0.845 1.00 79.36 493 VAL A C 1
ATOM 1888 O O . VAL A 1 234 ? 34.206 -45.524 1.432 1.00 87.14 493 VAL A O 1
ATOM 1892 N N . VAL A 1 235 ? 33.342 -44.035 -0.014 1.00 78.98 494 VAL A N 1
ATOM 1893 C CA . VAL A 1 235 ? 34.637 -43.446 -0.337 1.00 91.69 494 VAL A CA 1
ATOM 1894 C C . VAL A 1 235 ? 35.222 -42.702 0.861 1.00 93.23 494 VAL A C 1
ATOM 1895 O O . VAL A 1 235 ? 36.437 -42.534 0.964 1.00 98.48 494 VAL A O 1
ATOM 1899 N N . GLN A 1 236 ? 34.351 -42.268 1.766 1.00 75.22 495 GLN A N 1
ATOM 1900 C CA . GLN A 1 236 ? 34.770 -41.508 2.934 1.00 76.21 495 GLN A CA 1
ATOM 1901 C C . GLN A 1 236 ? 35.359 -42.437 3.989 1.00 83.94 495 GLN A C 1
ATOM 1902 O O . GLN A 1 236 ? 36.257 -42.053 4.738 1.00 97.91 495 GLN A O 1
ATOM 1908 N N . ALA A 1 237 ? 34.863 -43.668 4.028 1.00 83.23 496 ALA A N 1
ATOM 1909 C CA . ALA A 1 237 ? 35.228 -44.598 5.091 1.00 79.84 496 ALA A CA 1
ATOM 1910 C C . ALA A 1 237 ? 36.219 -45.675 4.659 1.00 82.14 496 ALA A C 1
ATOM 1911 O O . ALA A 1 237 ? 36.995 -46.167 5.477 1.00 81.57 496 ALA A O 1
ATOM 1913 N N . ALA A 1 238 ? 36.190 -46.043 3.382 1.00 88.20 497 ALA A N 1
ATOM 1914 C CA . ALA A 1 238 ? 36.985 -47.174 2.906 1.00 80.02 497 ALA A CA 1
ATOM 1915 C C . ALA A 1 238 ? 38.165 -46.782 2.023 1.00 74.04 497 ALA A C 1
ATOM 1916 O O . ALA A 1 238 ? 39.283 -47.252 2.235 1.00 67.50 497 ALA A O 1
ATOM 1918 N N . PHE A 1 239 ? 37.902 -45.942 1.025 1.00 61.81 498 PHE A N 1
ATOM 1919 C CA . PHE A 1 239 ? 38.919 -45.532 0.060 1.00 59.87 498 PHE A CA 1
ATOM 1920 C C . PHE A 1 239 ? 40.159 -44.976 0.751 1.00 79.54 498 PHE A C 1
ATOM 1921 O O . PHE A 1 239 ? 40.047 -44.137 1.647 1.00 98.56 498 PHE A O 1
ATOM 1929 N N . PRO A 1 240 ? 41.347 -45.454 0.340 1.00 62.33 499 PRO A N 1
ATOM 1930 C CA . PRO A 1 240 ? 42.619 -45.030 0.936 1.00 72.24 499 PRO A CA 1
ATOM 1931 C C . PRO A 1 240 ? 42.802 -43.520 0.845 1.00 81.35 499 PRO A C 1
ATOM 1932 O O . PRO A 1 240 ? 42.482 -42.931 -0.187 1.00 84.53 499 PRO A O 1
ATOM 1936 N N . PRO A 1 241 ? 43.311 -42.903 1.921 1.00 80.18 500 PRO A N 1
ATOM 1937 C CA . PRO A 1 241 ? 43.406 -41.443 2.038 1.00 80.08 500 PRO A CA 1
ATOM 1938 C C . PRO A 1 241 ? 44.214 -40.806 0.914 1.00 76.97 500 PRO A C 1
ATOM 1939 O O . PRO A 1 241 ? 43.843 -39.735 0.431 1.00 83.22 500 PRO A O 1
ATOM 1943 N N . LEU A 1 242 ? 45.301 -41.455 0.511 1.00 66.56 501 LEU A N 1
ATOM 1944 C CA . LEU A 1 242 ? 46.144 -40.936 -0.562 1.00 73.04 501 LEU A CA 1
ATOM 1945 C C . LEU A 1 242 ? 45.360 -40.820 -1.864 1.00 69.53 501 LEU A C 1
ATOM 1946 O O . LEU A 1 242 ? 45.550 -39.877 -2.631 1.00 62.18 501 LEU A O 1
ATOM 1951 N N . TYR A 1 243 ? 44.472 -41.780 -2.101 1.00 67.69 502 TYR A N 1
ATOM 1952 C CA . TYR A 1 243 ? 43.601 -41.749 -3.268 1.00 63.33 502 TYR A CA 1
ATOM 1953 C C . TYR A 1 243 ? 42.655 -40.561 -3.161 1.00 69.96 502 TYR A C 1
ATOM 1954 O O . TYR A 1 243 ? 42.501 -39.795 -4.109 1.00 55.28 502 TYR A O 1
ATOM 1963 N N . LYS A 1 244 ? 42.027 -40.416 -1.997 1.00 74.75 503 LYS A N 1
ATOM 1964 C CA . LYS A 1 244 ? 41.084 -39.330 -1.754 1.00 74.46 503 LYS A CA 1
ATOM 1965 C C . LYS A 1 244 ? 41.757 -37.974 -1.934 1.00 83.22 503 LYS A C 1
ATOM 1966 O O . LYS A 1 244 ? 41.166 -37.040 -2.473 1.00 84.71 503 LYS A O 1
ATOM 1972 N N . GLU A 1 245 ? 43.003 -37.883 -1.482 1.00 78.16 504 GLU A N 1
ATOM 1973 C CA . GLU A 1 245 ? 43.766 -36.644 -1.534 1.00 70.92 504 GLU A CA 1
ATOM 1974 C C . GLU A 1 245 ? 44.065 -36.229 -2.972 1.00 68.29 504 GLU A C 1
ATOM 1975 O O . GLU A 1 245 ? 44.010 -35.048 -3.312 1.00 81.78 504 GLU A O 1
ATOM 1981 N N . LEU A 1 246 ? 44.367 -37.212 -3.813 1.00 65.53 505 LEU A N 1
ATOM 1982 C CA . LEU A 1 246 ? 44.772 -36.950 -5.190 1.00 65.07 505 LEU A CA 1
ATOM 1983 C C . LEU A 1 246 ? 43.589 -36.690 -6.117 1.00 72.58 505 LEU A C 1
ATOM 1984 O O . LEU A 1 246 ? 43.696 -35.913 -7.065 1.00 85.29 505 LEU A O 1
ATOM 1989 N N . PHE A 1 247 ? 42.461 -37.336 -5.840 1.00 72.83 506 PHE A N 1
ATOM 1990 C CA . PHE A 1 247 ? 41.334 -37.302 -6.765 1.00 88.42 506 PHE A CA 1
ATOM 1991 C C . PHE A 1 247 ? 40.082 -36.643 -6.183 1.00 97.65 506 PHE A C 1
ATOM 1992 O O . PHE A 1 247 ? 39.000 -36.760 -6.761 1.00 92.29 506 PHE A O 1
ATOM 2000 N N . SER A 1 248 ? 40.260 -35.960 -5.049 1.00 100.36 507 SER A N 1
ATOM 2001 C CA . SER A 1 248 ? 39.230 -35.168 -4.350 1.00 106.46 507 SER A CA 1
ATOM 2002 C C . SER A 1 248 ? 37.771 -35.387 -4.762 1.00 100.57 507 SER A C 1
ATOM 2003 O O . SER A 1 248 ? 37.150 -34.508 -5.363 1.00 98.69 507 SER A O 1
ATOM 2006 N N . THR B 2 1 ? 48.474 -33.389 2.734 1.00 61.45 498 THR C N 1
ATOM 2007 C CA . THR B 2 1 ? 49.330 -33.555 3.905 1.00 121.67 498 THR C CA 1
ATOM 2008 C C . THR B 2 1 ? 49.948 -34.951 3.945 1.00 99.94 498 THR C C 1
ATOM 2009 O O . THR B 2 1 ? 51.135 -35.101 4.238 1.00 93.41 498 THR C O 1
ATOM 2013 N N . LEU B 2 2 ? 49.147 -35.969 3.644 1.00 83.34 499 LEU C N 1
ATOM 2014 C CA . LEU B 2 2 ? 49.665 -37.330 3.550 1.00 85.17 499 LEU C CA 1
ATOM 2015 C C . LEU B 2 2 ? 50.713 -37.410 2.448 1.00 88.75 499 LEU C C 1
ATOM 2016 O O . LEU B 2 2 ? 51.739 -38.073 2.599 1.00 71.73 499 LEU C O 1
ATOM 2021 N N . LEU B 2 3 ? 50.450 -36.724 1.340 1.00 95.39 500 LEU C N 1
ATOM 2022 C CA . LEU B 2 3 ? 51.415 -36.635 0.254 1.00 88.64 500 LEU C CA 1
ATOM 2023 C C . LEU B 2 3 ? 52.613 -35.813 0.715 1.00 90.39 500 LEU C C 1
ATOM 2024 O O . LEU B 2 3 ? 53.756 -36.125 0.381 1.00 86.52 500 LEU C O 1
ATOM 2029 N N . GLN B 2 4 ? 52.341 -34.767 1.493 1.00 84.60 501 GLN C N 1
ATOM 2030 C CA . GLN B 2 4 ? 53.397 -33.947 2.074 1.00 86.47 501 GLN C CA 1
ATOM 2031 C C . GLN B 2 4 ? 54.221 -34.778 3.050 1.00 79.48 501 GLN C C 1
ATOM 2032 O O . GLN B 2 4 ? 55.433 -34.598 3.166 1.00 84.99 501 GLN C O 1
ATOM 2038 N N . LEU B 2 5 ? 53.553 -35.689 3.751 1.00 80.30 502 LEU C N 1
ATOM 2039 C CA . LEU B 2 5 ? 54.222 -36.567 4.703 1.00 94.91 502 LEU C CA 1
ATOM 2040 C C . LEU B 2 5 ? 55.132 -37.553 3.980 1.00 82.92 502 LEU C C 1
ATOM 2041 O O . LEU B 2 5 ? 56.256 -37.807 4.412 1.00 78.40 502 LEU C O 1
ATOM 2046 N N . LEU B 2 6 ? 54.634 -38.098 2.874 1.00 77.90 503 LEU C N 1
ATOM 2047 C CA . LEU B 2 6 ? 55.375 -39.080 2.089 1.00 82.46 503 LEU C CA 1
ATOM 2048 C C . LEU B 2 6 ? 56.679 -38.506 1.547 1.00 91.13 503 LEU C C 1
ATOM 2049 O O . LEU B 2 6 ? 57.642 -39.236 1.324 1.00 101.19 503 LEU C O 1
ATOM 2054 N N . LEU B 2 7 ? 56.705 -37.194 1.340 1.00 86.21 504 LEU C N 1
ATOM 2055 C CA . LEU B 2 7 ? 57.901 -36.527 0.846 1.00 99.19 504 LEU C CA 1
ATOM 2056 C C . LEU B 2 7 ? 58.756 -36.019 2.004 1.00 107.98 504 LEU C C 1
ATOM 2057 O O . LEU B 2 7 ? 59.911 -36.419 2.156 1.00 113.51 504 LEU C O 1
ATOM 2062 N N . GLY B 2 8 ? 58.182 -35.143 2.823 1.00 105.74 505 GLY C N 1
ATOM 2063 C CA . GLY B 2 8 ? 58.879 -34.616 3.983 1.00 93.74 505 GLY C CA 1
ATOM 2064 C C . GLY B 2 8 ? 58.694 -33.121 4.140 1.00 93.12 505 GLY C C 1
ATOM 2065 O O . GLY B 2 8 ? 59.653 -32.389 4.388 1.00 97.28 505 GLY C O 1
ATOM 2066 N N . HIS B 2 9 ? 57.454 -32.666 4.003 1.00 103.06 506 HIS C N 1
ATOM 2067 C CA . HIS B 2 9 ? 57.154 -31.241 4.064 1.00 107.17 506 HIS C CA 1
ATOM 2068 C C . HIS B 2 9 ? 56.503 -30.863 5.391 1.00 107.94 506 HIS C C 1
ATOM 2069 O O . HIS B 2 9 ? 55.705 -31.620 5.943 1.00 96.72 506 HIS C O 1
#

Sequence (254 aa):
PYASLTEIEHLVQSVCKSYRETCQLRLEDLLRQRSNIFSREEVTGYQRKSMWEMWERCAHHLTEAIQYVVEFAKRLSGFMELCQNDQIVLLKAGAMEVVLVRMCRAYNADNRTVFFEGKYGGMELFRALGCSELISSIFDFSHSLSALHFSEDEIALYTALVLINAHRPGLQEKRKVEQLQYNLELAFHHHLCKTHRQSILAKLPPKGKLRSLCSQHVERLQIFQHLHPIVVQAAFPPLYKELFSTLLQLLLGH

Organism: Homo sapiens (NCBI:txid9606)

Foldseek 3Di:
DPDDPVVLLVLLVQLLVLCVVLLVDDLVVLPVQQVPAQDPVRLVVLQPDALLCLCLVVLVVLVVSLVSLLSSQVSRPCLVVFDPQQSCLLSLLQSSLLVLLSQLSQADQVQLWGQDDNHTYHLRSCNNNVLSVLSVLSSVLSNLSNVLVDDSSLSSLVSVLSSLDLPGPRGDPSVSSVVVSVSSVVSNCVVCVVVVNNVCVVSDDDNCSSVCSVVSVLVSVVVVCVVCVVSCVPRRDVVSVVSSD/DVVCVVVPD